Protein AF-0000000068962116 (afdb_homodimer)

Solvent-accessible surface area (backbone atoms only — not comparable to full-atom values): 10818 Å² total; per-residue (Å²): 107,59,32,41,33,39,38,30,80,42,76,47,93,54,78,86,61,60,62,62,54,52,50,53,38,50,52,52,42,55,72,71,67,51,56,69,47,78,53,100,78,36,34,36,39,44,42,44,48,69,61,50,52,49,51,53,49,50,37,50,53,55,48,41,72,73,69,38,44,29,37,40,32,42,37,40,37,44,35,48,74,81,56,90,80,50,72,64,57,53,54,48,53,59,56,64,77,100,106,57,34,39,32,40,38,31,80,41,76,47,92,55,76,84,62,60,61,61,54,51,50,52,37,49,53,50,43,56,73,71,66,50,56,69,46,80,55,100,78,34,33,36,39,44,41,43,48,69,61,51,52,48,50,52,50,49,37,51,53,55,47,41,73,72,69,38,45,28,38,40,32,42,34,38,36,46,34,48,74,80,58,90,79,48,74,65,58,53,53,49,53,57,57,67,73,103

pLDDT: mean 90.02, std 9.74, range [43.44, 98.5]

Organism: Plasmodiophora brassicae (NCBI:txid37360)

Structure (mmCIF, N/CA/C/O backbone):
data_AF-0000000068962116-model_v1
#
loop_
_entity.id
_entity.type
_entity.pdbx_description
1 polymer 'Thiamine-binding protein domain-containing protein'
#
loop_
_atom_site.group_PDB
_atom_site.id
_atom_site.type_symbol
_atom_site.label_atom_id
_atom_site.label_alt_id
_atom_site.label_comp_id
_atom_site.label_asym_id
_atom_site.label_entity_id
_atom_site.label_seq_id
_atom_site.pdbx_PDB_ins_code
_atom_site.Cartn_x
_atom_site.Cartn_y
_atom_site.Cartn_z
_atom_site.occupancy
_atom_site.B_iso_or_equiv
_atom_site.auth_seq_id
_atom_site.auth_comp_id
_atom_site.auth_asym_id
_atom_site.auth_atom_id
_atom_site.pdbx_PDB_model_num
ATOM 1 N N . MET A 1 1 ? -6.754 -5.746 -12.414 1 89.69 1 MET A N 1
ATOM 2 C CA . MET A 1 1 ? -6.492 -6.5 -11.188 1 89.69 1 MET A CA 1
ATOM 3 C C . MET A 1 1 ? -7.355 -5.992 -10.039 1 89.69 1 MET A C 1
ATOM 5 O O . MET A 1 1 ? -7.199 -4.852 -9.602 1 89.69 1 MET A O 1
ATOM 9 N N . HIS A 1 2 ? -8.469 -6.68 -9.703 1 95.19 2 HIS A N 1
ATOM 10 C CA . HIS A 1 2 ? -9.375 -6.309 -8.609 1 95.19 2 HIS A CA 1
ATOM 11 C C . HIS A 1 2 ? -8.797 -6.703 -7.258 1 95.19 2 HIS A C 1
ATOM 13 O O . HIS A 1 2 ? -8.305 -7.824 -7.09 1 95.19 2 HIS A O 1
ATOM 19 N N . VAL A 1 3 ? -8.828 -5.754 -6.309 1 97 3 VAL A N 1
ATOM 20 C CA . VAL A 1 3 ? -8.195 -6.023 -5.023 1 97 3 VAL A CA 1
ATOM 21 C C . VAL A 1 3 ? -9.109 -5.566 -3.889 1 97 3 VAL A C 1
ATOM 23 O O . VAL A 1 3 ? -10.047 -4.797 -4.113 1 97 3 VAL A O 1
ATOM 26 N N . ILE A 1 4 ? -8.844 -6.09 -2.721 1 97.06 4 ILE A N 1
ATOM 27 C CA . ILE A 1 4 ? -9.32 -5.535 -1.458 1 97.06 4 ILE A CA 1
ATOM 28 C C . ILE A 1 4 ? -8.141 -4.965 -0.669 1 97.06 4 ILE A C 1
ATOM 30 O O . ILE A 1 4 ? -7.129 -5.645 -0.471 1 97.06 4 ILE A O 1
ATOM 34 N N . ALA A 1 5 ? -8.289 -3.748 -0.305 1 97.94 5 ALA A N 1
ATOM 35 C CA . ALA A 1 5 ? -7.219 -3.1 0.445 1 97.94 5 ALA A CA 1
ATOM 36 C C . ALA A 1 5 ? -7.719 -2.607 1.801 1 97.94 5 ALA A C 1
ATOM 38 O O . ALA A 1 5 ? -8.859 -2.154 1.923 1 97.94 5 ALA A O 1
ATOM 39 N N . ASP A 1 6 ? -6.918 -2.748 2.811 1 97.69 6 ASP A N 1
ATOM 40 C CA . ASP A 1 6 ? -7.059 -2.059 4.09 1 97.69 6 ASP A CA 1
ATOM 41 C C . ASP A 1 6 ? -6.027 -0.942 4.227 1 97.69 6 ASP A C 1
ATOM 43 O O . ASP A 1 6 ? -4.824 -1.175 4.066 1 97.69 6 ASP A O 1
ATOM 47 N N . PHE A 1 7 ? -6.441 0.242 4.41 1 96.94 7 PHE A N 1
ATOM 48 C CA . PHE A 1 7 ? -5.441 1.291 4.543 1 96.94 7 PHE A CA 1
ATOM 49 C C . PHE A 1 7 ? -5.688 2.117 5.801 1 96.94 7 PHE A C 1
ATOM 51 O O . PHE A 1 7 ? -6.836 2.326 6.199 1 96.94 7 PHE A O 1
ATOM 58 N N . ARG A 1 8 ? -4.586 2.465 6.402 1 94.94 8 ARG A N 1
ATOM 59 C CA . ARG A 1 8 ? -4.52 3.293 7.602 1 94.94 8 ARG A CA 1
ATOM 60 C C . ARG A 1 8 ? -3.533 4.441 7.422 1 94.94 8 ARG A C 1
ATOM 62 O O . ARG A 1 8 ? -2.332 4.219 7.258 1 94.94 8 ARG A O 1
ATOM 69 N N . LEU A 1 9 ? -4.117 5.633 7.375 1 94.12 9 LEU A N 1
ATOM 70 C CA . LEU A 1 9 ? -3.303 6.828 7.191 1 94.12 9 LEU A CA 1
ATOM 71 C C . LEU A 1 9 ? -3.076 7.539 8.523 1 94.12 9 LEU A C 1
ATOM 73 O O . LEU A 1 9 ? -4.02 7.758 9.281 1 94.12 9 LEU A O 1
ATOM 77 N N . MET A 1 10 ? -1.836 7.922 8.836 1 92.5 10 MET A N 1
ATOM 78 C CA . MET A 1 10 ? -1.473 8.57 10.094 1 92.5 10 MET A CA 1
ATOM 79 C C . MET A 1 10 ? -0.622 9.805 9.836 1 92.5 10 MET A C 1
ATOM 81 O O . MET A 1 10 ? 0.578 9.703 9.578 1 92.5 10 MET A O 1
ATOM 85 N N . PRO A 1 11 ? -1.191 10.961 9.961 1 91.62 11 PRO A N 1
ATOM 86 C CA . PRO A 1 11 ? -0.368 12.172 9.922 1 91.62 11 PRO A CA 1
ATOM 87 C C . PRO A 1 11 ? 0.563 12.297 11.125 1 91.62 11 PRO A C 1
ATOM 89 O O . PRO A 1 11 ? 0.182 11.938 12.242 1 91.62 11 PRO A O 1
ATOM 92 N N . ILE A 1 12 ? 1.726 12.742 10.891 1 87.25 12 ILE A N 1
ATOM 93 C CA . ILE A 1 12 ? 2.697 12.93 11.961 1 87.25 12 ILE A CA 1
ATOM 94 C C . ILE A 1 12 ? 2.912 14.422 12.203 1 87.25 12 ILE A C 1
ATOM 96 O O . ILE A 1 12 ? 3.16 15.18 11.266 1 87.25 12 ILE A O 1
ATOM 100 N N . GLY A 1 13 ? 2.947 15 13.508 1 76.06 13 GLY A N 1
ATOM 101 C CA . GLY A 1 13 ? 3.279 16.359 13.906 1 76.06 13 GLY A CA 1
ATOM 102 C C . GLY A 1 13 ? 2.088 17.297 13.883 1 76.06 13 GLY A C 1
ATOM 103 O O . GLY A 1 13 ? 2.188 18.453 14.312 1 76.06 13 GLY A O 1
ATOM 104 N N . GLY A 1 14 ? 1.034 17 13.359 1 65.31 14 GLY A N 1
ATOM 105 C CA . GLY A 1 14 ? -0.099 17.906 13.352 1 65.31 14 GLY A CA 1
ATOM 106 C C . GLY A 1 14 ? -1.007 17.75 14.555 1 65.31 14 GLY A C 1
ATOM 107 O O . GLY A 1 14 ? -0.63 17.109 15.539 1 65.31 14 GLY A O 1
ATOM 108 N N . SER A 1 15 ? -2.072 18.531 14.461 1 61.72 15 SER A N 1
ATOM 109 C CA . SER A 1 15 ? -3.021 18.516 15.57 1 61.72 15 SER A CA 1
ATOM 110 C C . SER A 1 15 ? -3.482 17.094 15.883 1 61.72 15 SER A C 1
ATOM 112 O O . SER A 1 15 ? -3.354 16.188 15.047 1 61.72 15 SER A O 1
ATOM 114 N N . LEU A 1 16 ? -3.758 16.812 17.062 1 59.5 16 LEU A N 1
ATOM 115 C CA . LEU A 1 16 ? -4.109 15.57 17.734 1 59.5 16 LEU A CA 1
ATOM 116 C C . LEU A 1 16 ? -5.301 14.898 17.047 1 59.5 16 LEU A C 1
ATOM 118 O O . LEU A 1 16 ? -5.547 13.711 17.25 1 59.5 16 LEU A O 1
ATOM 122 N N . SER A 1 17 ? -5.922 15.75 16.203 1 66.25 17 SER A N 1
ATOM 123 C CA . SER A 1 17 ? -7.152 15.055 15.859 1 66.25 17 SER A CA 1
ATOM 124 C C . SER A 1 17 ? -7.004 14.305 14.539 1 66.25 17 SER A C 1
ATOM 126 O O . SER A 1 17 ? -7.051 14.914 13.461 1 66.25 17 SER A O 1
ATOM 128 N N . MET A 1 18 ? -6.715 12.984 14.562 1 74.19 18 MET A N 1
ATOM 129 C CA . MET A 1 18 ? -6.68 12.047 13.438 1 74.19 18 MET A CA 1
ATOM 130 C C . MET A 1 18 ? -8.062 11.914 12.805 1 74.19 18 MET A C 1
ATOM 132 O O . MET A 1 18 ? -8.172 11.719 11.594 1 74.19 18 MET A O 1
ATOM 136 N N . ARG A 1 19 ? -8.992 12.227 13.648 1 76.75 19 ARG A N 1
ATOM 137 C CA . ARG A 1 19 ? -10.375 11.992 13.258 1 76.75 19 ARG A CA 1
ATOM 138 C C . ARG A 1 19 ? -10.781 12.883 12.094 1 76.75 19 ARG A C 1
ATOM 140 O O . ARG A 1 19 ? -11.5 12.453 11.188 1 76.75 19 ARG A O 1
ATOM 147 N N . GLU A 1 20 ? -10.328 14.07 12.109 1 84.25 20 GLU A N 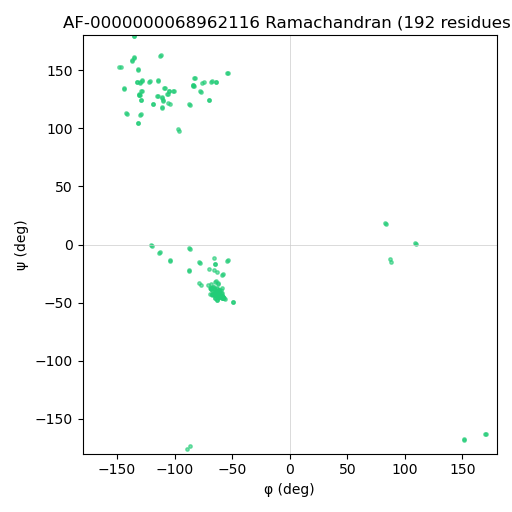1
ATOM 148 C CA . GLU A 1 20 ? -10.695 15 11.047 1 84.25 20 GLU A CA 1
ATOM 149 C C . GLU A 1 20 ? -10.094 14.57 9.711 1 84.25 20 GLU A C 1
ATOM 151 O O . GLU A 1 20 ? -10.75 14.664 8.672 1 84.25 20 GLU A O 1
ATOM 156 N N . HIS A 1 21 ? -8.891 14.102 9.758 1 86.06 21 HIS A N 1
ATOM 157 C CA . HIS A 1 21 ? -8.234 13.641 8.531 1 86.06 21 HIS A CA 1
ATOM 158 C C . HIS A 1 21 ? -8.945 12.414 7.961 1 86.06 21 HIS A C 1
ATOM 160 O O . HIS A 1 21 ? -9.203 12.352 6.758 1 86.06 21 HIS A O 1
ATOM 166 N N . VAL A 1 22 ? -9.289 11.547 8.836 1 85.88 22 VAL A N 1
ATOM 167 C CA . VAL A 1 22 ? -9.961 10.32 8.43 1 85.88 22 VAL A CA 1
ATOM 168 C C . VAL A 1 22 ? -11.32 10.656 7.812 1 85.88 22 VAL A C 1
ATOM 170 O O . VAL A 1 22 ? -11.695 10.102 6.781 1 85.88 22 VAL A O 1
ATOM 173 N N . LYS A 1 23 ? -11.969 11.555 8.422 1 87.38 23 LYS A N 1
ATOM 174 C CA . LYS A 1 23 ? -13.273 11.977 7.918 1 87.38 23 LYS A CA 1
ATOM 175 C C . LYS A 1 23 ? -13.148 12.562 6.512 1 87.38 23 LYS A C 1
ATOM 177 O O . LYS A 1 23 ? -13.969 12.273 5.641 1 87.38 23 LYS A O 1
ATOM 182 N N . ARG A 1 24 ? -12.203 13.352 6.371 1 89.12 24 ARG A N 1
ATOM 183 C CA . ARG A 1 24 ? -11.977 13.961 5.066 1 89.12 24 ARG A CA 1
ATOM 184 C C . ARG A 1 24 ? -11.672 12.906 4.012 1 89.12 24 ARG A C 1
ATOM 186 O O . ARG A 1 24 ? -12.156 12.984 2.883 1 89.12 24 ARG A O 1
ATOM 193 N N . CYS A 1 25 ? -10.836 11.992 4.375 1 92.62 25 CYS A N 1
ATOM 194 C CA . CYS A 1 25 ? -10.516 10.898 3.461 1 92.62 25 CYS A CA 1
ATOM 195 C C . CYS A 1 25 ? -11.758 10.086 3.125 1 92.62 25 CYS A C 1
ATOM 197 O O . CYS A 1 25 ? -11.961 9.688 1.976 1 92.62 25 CYS A O 1
ATOM 199 N N . HIS A 1 26 ? -12.594 9.875 4.105 1 91.75 26 HIS A N 1
ATOM 200 C CA . HIS A 1 26 ? -13.828 9.125 3.889 1 91.75 26 HIS A CA 1
ATOM 201 C C . HIS A 1 26 ? -14.742 9.836 2.895 1 91.75 26 HIS A C 1
ATOM 203 O O . HIS A 1 26 ? -15.305 9.195 2.004 1 91.75 26 HIS A O 1
ATOM 209 N N . GLN A 1 27 ? -14.891 11.086 3.074 1 93.31 27 GLN A N 1
ATOM 210 C CA . GLN A 1 27 ? -15.695 11.859 2.141 1 93.31 27 GLN A CA 1
ATOM 211 C C . GLN A 1 27 ? -15.148 11.758 0.719 1 93.31 27 GLN A C 1
ATOM 213 O O . GLN A 1 27 ? -15.914 11.586 -0.234 1 93.31 27 GLN A O 1
ATOM 218 N N . LEU A 1 28 ? -13.875 11.914 0.602 1 95.25 28 LEU A N 1
ATOM 219 C CA . LEU A 1 28 ? -13.219 11.812 -0.699 1 95.25 28 LEU A CA 1
ATOM 220 C C . LEU A 1 28 ? -13.492 10.445 -1.333 1 95.25 28 LEU A C 1
ATOM 222 O O . LEU A 1 28 ? -13.828 10.367 -2.516 1 95.25 28 LEU A O 1
ATOM 226 N N . LEU A 1 29 ? -13.352 9.367 -0.544 1 95.12 29 LEU A N 1
ATOM 227 C CA . LEU A 1 29 ? -13.555 8.016 -1.042 1 95.12 29 LEU A CA 1
ATOM 228 C C . LEU A 1 29 ? -14.992 7.824 -1.518 1 95.12 29 LEU A C 1
ATOM 230 O O . LEU A 1 29 ? -15.234 7.184 -2.545 1 95.12 29 LEU A O 1
ATOM 234 N N . ASN A 1 30 ? -15.93 8.383 -0.759 1 93.06 30 ASN A N 1
ATOM 235 C CA . ASN A 1 30 ? -17.328 8.352 -1.151 1 93.06 30 ASN A CA 1
ATOM 236 C C . ASN A 1 30 ? -17.562 9.086 -2.471 1 93.06 30 ASN A C 1
ATOM 238 O O . ASN A 1 30 ? -18.266 8.586 -3.346 1 93.06 30 ASN A O 1
ATOM 242 N N . ASP A 1 31 ? -16.938 10.211 -2.635 1 95.75 31 ASP A N 1
ATOM 243 C CA . ASP A 1 31 ? -17.078 11.023 -3.84 1 95.75 31 ASP A CA 1
ATOM 244 C C . ASP A 1 31 ? -16.531 10.289 -5.062 1 95.75 31 ASP A C 1
ATOM 246 O O . ASP A 1 31 ? -17.016 10.477 -6.176 1 95.75 31 ASP A O 1
ATOM 250 N N . LEU A 1 32 ? -15.531 9.484 -4.898 1 95.12 32 LEU A N 1
ATOM 251 C CA . LEU A 1 32 ? -14.898 8.75 -5.984 1 95.12 32 LEU A CA 1
ATOM 252 C C . LEU A 1 32 ? -15.734 7.535 -6.383 1 95.12 32 LEU A C 1
ATOM 254 O O . LEU A 1 32 ? -15.469 6.906 -7.41 1 95.12 32 LEU A O 1
ATOM 258 N N . GLY A 1 33 ? -16.656 7.141 -5.562 1 95.31 33 GLY A N 1
ATOM 259 C CA . GLY A 1 33 ? -17.578 6.066 -5.891 1 95.31 33 GLY A CA 1
ATOM 260 C C . GLY A 1 33 ? -17.016 4.688 -5.625 1 95.31 33 GLY A C 1
ATOM 261 O O . GLY A 1 33 ? -17.484 3.697 -6.195 1 95.31 33 GLY A O 1
ATOM 262 N N . LEU A 1 34 ? -16 4.578 -4.859 1 94.69 34 LEU A N 1
ATOM 263 C CA . LEU A 1 34 ? -15.414 3.291 -4.504 1 94.69 34 LEU A CA 1
ATOM 264 C C . LEU A 1 34 ? -16.172 2.646 -3.352 1 94.69 34 LEU A C 1
ATOM 266 O O . LEU A 1 34 ? -16.688 3.346 -2.475 1 94.69 34 LEU A O 1
ATOM 270 N N . GLU A 1 35 ? -16.281 1.382 -3.416 1 94.38 35 GLU A N 1
ATOM 271 C CA . GLU A 1 35 ? -16.828 0.661 -2.275 1 94.38 35 GLU A CA 1
ATOM 272 C C . GLU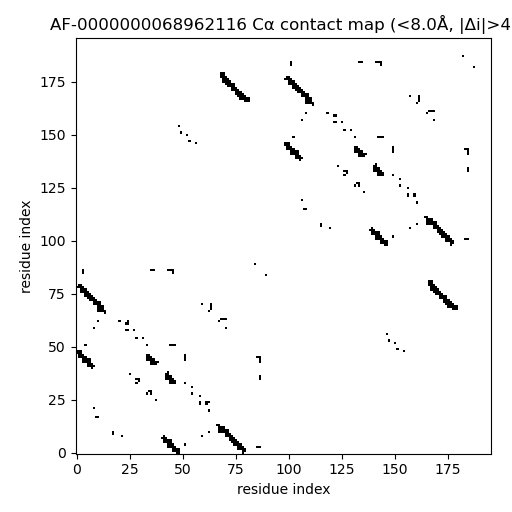 A 1 35 ? -15.867 0.659 -1.096 1 94.38 35 GLU A C 1
ATOM 274 O O . GLU A 1 35 ? -14.719 0.224 -1.229 1 94.38 35 GLU A O 1
ATOM 279 N N . THR A 1 36 ? -16.359 1.137 0.034 1 95.81 36 THR A N 1
ATOM 280 C CA . THR A 1 36 ? -15.5 1.244 1.206 1 95.81 36 THR A CA 1
ATOM 281 C C . THR A 1 36 ? -16.234 0.783 2.461 1 95.81 36 THR A C 1
ATOM 283 O O . THR A 1 36 ? -17.469 0.702 2.473 1 95.81 36 THR A O 1
ATOM 286 N N . PHE A 1 37 ? -15.445 0.42 3.479 1 94.31 37 PHE A N 1
ATOM 287 C CA . PHE A 1 37 ? -15.922 0.086 4.816 1 94.31 37 PHE A CA 1
ATOM 288 C C . PHE A 1 37 ? -14.961 0.607 5.879 1 94.31 37 PHE A C 1
ATOM 290 O O . PHE A 1 37 ? -13.805 0.185 5.938 1 94.31 37 PHE A O 1
ATOM 297 N N . GLU A 1 38 ? -15.492 1.559 6.594 1 92.31 38 GLU A N 1
ATOM 298 C CA . GLU A 1 38 ? -14.672 2.135 7.652 1 92.31 38 GLU A CA 1
ATOM 299 C C . GLU A 1 38 ? -14.742 1.295 8.93 1 92.31 38 GLU A C 1
ATOM 301 O O . GLU A 1 38 ? -15.82 0.847 9.32 1 92.31 38 GLU A O 1
ATOM 306 N N . HIS A 1 39 ? -13.648 1.087 9.539 1 92.12 39 HIS A N 1
ATOM 307 C CA . HIS A 1 39 ? -13.609 0.4 10.828 1 92.12 39 HIS A CA 1
ATOM 308 C C . HIS A 1 39 ? -12.688 1.124 11.805 1 92.12 39 HIS A C 1
ATOM 310 O O . HIS A 1 39 ? -12.156 2.191 11.492 1 92.12 39 HIS A O 1
ATOM 316 N N . ALA A 1 40 ? -12.539 0.632 13.055 1 87.81 40 ALA A N 1
ATOM 317 C CA . ALA A 1 40 ? -11.914 1.352 14.164 1 87.81 40 ALA A CA 1
ATOM 318 C C . ALA A 1 40 ? -10.477 1.741 13.82 1 87.81 40 ALA A C 1
ATOM 320 O O . ALA A 1 40 ? -9.977 2.766 14.289 1 87.81 40 ALA A O 1
ATOM 321 N N . CYS A 1 41 ? -9.758 0.953 12.852 1 89.5 41 CYS A N 1
ATOM 322 C CA . CYS A 1 41 ? -8.32 1.14 12.68 1 89.5 41 CYS A CA 1
ATOM 323 C C . CYS A 1 41 ? -7.988 1.574 11.258 1 89.5 41 CYS A C 1
ATOM 325 O O . CYS A 1 41 ? -6.82 1.775 10.922 1 89.5 41 CYS A O 1
ATOM 327 N N . GLY A 1 42 ? -9.07 1.67 10.438 1 93.88 42 GLY A N 1
ATOM 328 C CA . GLY A 1 42 ? -8.789 2.002 9.055 1 93.88 42 GLY A CA 1
ATOM 329 C C . GLY A 1 42 ? -10 1.864 8.148 1 93.88 42 GLY A C 1
ATOM 330 O O . GLY A 1 42 ? -11.141 1.973 8.602 1 93.88 42 GLY A O 1
ATOM 331 N N . THR A 1 43 ? -9.711 1.816 6.945 1 95.75 43 THR A N 1
ATOM 332 C CA . THR A 1 43 ? -10.75 1.75 5.926 1 95.75 43 THR A CA 1
ATOM 333 C C . THR A 1 43 ? -10.453 0.638 4.922 1 95.75 43 THR A C 1
ATOM 335 O O . THR A 1 43 ? -9.328 0.513 4.441 1 95.75 43 THR A O 1
ATOM 338 N N . ASN A 1 44 ? -11.414 -0.175 4.719 1 97 44 ASN A N 1
ATOM 339 C CA . ASN A 1 44 ? -11.344 -1.122 3.613 1 97 44 ASN A CA 1
ATOM 340 C C . ASN A 1 44 ? -11.805 -0.487 2.305 1 97 44 ASN A C 1
ATOM 342 O O . ASN A 1 44 ? -12.773 0.274 2.287 1 97 44 ASN A O 1
ATOM 346 N N . ILE A 1 45 ? -11.078 -0.767 1.266 1 96.88 45 ILE A N 1
ATOM 347 C CA . ILE A 1 45 ? -11.422 -0.301 -0.073 1 96.88 45 ILE A CA 1
ATOM 348 C C . ILE A 1 45 ? -11.32 -1.458 -1.064 1 96.88 45 ILE A C 1
ATOM 350 O O . ILE A 1 45 ? -10.406 -2.279 -0.976 1 96.88 45 ILE A O 1
ATOM 354 N N . THR A 1 46 ? -12.266 -1.552 -2.008 1 96.94 46 THR A N 1
ATOM 355 C CA . THR A 1 46 ? -12.164 -2.578 -3.039 1 96.94 46 THR A CA 1
ATOM 356 C C . THR A 1 46 ? -12.383 -1.978 -4.426 1 96.94 46 THR A C 1
ATOM 358 O O . THR A 1 46 ? -13.062 -0.963 -4.566 1 96.94 46 THR A O 1
ATOM 361 N N . GLY A 1 47 ? -11.758 -2.559 -5.441 1 95.88 47 GLY A N 1
ATOM 362 C CA . GLY A 1 47 ? -11.82 -2.096 -6.816 1 95.88 47 GLY A CA 1
ATOM 363 C C . GLY A 1 47 ? -10.586 -2.439 -7.621 1 95.88 47 GLY A C 1
ATOM 364 O O . GLY A 1 47 ? -9.797 -3.297 -7.219 1 95.88 47 GLY A O 1
ATOM 365 N N . GLU A 1 48 ? -10.492 -1.844 -8.758 1 96.88 48 GLU A N 1
ATOM 366 C CA . GLU A 1 48 ? -9.281 -2.01 -9.555 1 96.88 48 GLU A CA 1
ATOM 367 C C . GLU A 1 48 ? -8.07 -1.425 -8.836 1 96.88 48 GLU A C 1
ATOM 369 O O . GLU A 1 48 ? -8.164 -0.365 -8.219 1 96.88 48 GLU A O 1
ATOM 374 N N . PHE A 1 49 ? -6.949 -2.125 -8.914 1 97.88 49 PHE A N 1
ATOM 375 C CA . PHE A 1 49 ? -5.734 -1.75 -8.195 1 97.88 49 PHE A CA 1
ATOM 376 C C . PHE A 1 49 ? -5.41 -0.278 -8.422 1 97.88 49 PHE A C 1
ATOM 378 O O . PHE A 1 49 ? -5.219 0.474 -7.461 1 97.88 49 PHE A O 1
ATOM 385 N N . ASP A 1 50 ? -5.402 0.173 -9.688 1 97.88 50 ASP A N 1
ATOM 386 C CA . ASP A 1 50 ? -5.008 1.543 -10 1 97.88 50 ASP A CA 1
ATOM 387 C C . ASP A 1 50 ? -5.977 2.549 -9.383 1 97.88 50 ASP A C 1
ATOM 389 O O . ASP A 1 50 ? -5.559 3.605 -8.906 1 97.88 50 ASP A O 1
ATOM 393 N N . ALA A 1 51 ? -7.27 2.252 -9.438 1 97.62 51 ALA A N 1
ATOM 394 C CA . ALA A 1 51 ? -8.273 3.143 -8.859 1 97.62 51 ALA A CA 1
ATOM 395 C C . ALA A 1 51 ? -8.094 3.254 -7.348 1 97.62 51 ALA A C 1
ATOM 397 O O . ALA A 1 51 ? -8.195 4.344 -6.781 1 97.62 51 ALA A O 1
ATOM 398 N N . VAL A 1 52 ? -7.828 2.107 -6.688 1 97.94 52 VAL A N 1
ATOM 399 C CA . VAL A 1 52 ? -7.652 2.061 -5.242 1 97.94 52 VAL A CA 1
ATOM 400 C C . VAL A 1 52 ? -6.41 2.852 -4.844 1 97.94 52 VAL A C 1
ATOM 402 O O . VAL A 1 52 ? -6.461 3.684 -3.934 1 97.94 52 VAL A O 1
ATOM 405 N N . MET A 1 53 ? -5.309 2.641 -5.559 1 98.5 53 MET A N 1
ATOM 406 C CA . MET A 1 53 ? -4.07 3.344 -5.227 1 98.5 53 MET A CA 1
ATOM 407 C C . MET A 1 53 ? -4.199 4.836 -5.516 1 98.5 53 MET A C 1
ATOM 409 O O . MET A 1 53 ? -3.648 5.664 -4.789 1 98.5 53 MET A O 1
ATOM 413 N N . ASN A 1 54 ? -4.855 5.145 -6.57 1 98.12 54 ASN A N 1
ATOM 414 C CA . ASN A 1 54 ? -5.102 6.551 -6.871 1 98.12 54 ASN A CA 1
ATOM 415 C C . ASN A 1 54 ? -5.91 7.23 -5.77 1 98.12 54 ASN A C 1
ATOM 417 O O . ASN A 1 54 ? -5.652 8.383 -5.422 1 98.12 54 ASN A O 1
ATOM 421 N N . ALA A 1 55 ? -6.941 6.555 -5.277 1 98.06 55 ALA A N 1
ATOM 422 C CA . ALA A 1 55 ? -7.738 7.094 -4.184 1 98.06 55 ALA A CA 1
ATOM 423 C C . ALA A 1 55 ? -6.875 7.352 -2.951 1 98.06 55 ALA A C 1
ATOM 425 O O . ALA A 1 55 ? -7 8.398 -2.305 1 98.06 55 ALA A O 1
ATOM 426 N N . ILE A 1 56 ? -5.996 6.422 -2.619 1 97.88 56 ILE A N 1
ATOM 427 C CA . ILE A 1 56 ? -5.102 6.566 -1.476 1 97.88 56 ILE A CA 1
ATOM 428 C C . ILE A 1 56 ? -4.16 7.746 -1.702 1 97.88 56 ILE A C 1
ATOM 430 O O . ILE A 1 56 ? -3.898 8.523 -0.783 1 97.88 56 ILE A O 1
ATOM 434 N N . LYS A 1 57 ? -3.695 7.879 -2.947 1 98.06 57 LYS A N 1
ATOM 435 C CA . LYS A 1 57 ? -2.871 9.023 -3.32 1 98.06 57 LYS A CA 1
ATOM 436 C C . LYS A 1 57 ? -3.596 10.336 -3.043 1 98.06 57 LYS A C 1
ATOM 438 O O . LYS A 1 57 ? -3.027 11.258 -2.443 1 98.06 57 LYS A O 1
ATOM 443 N N . GLN A 1 58 ? -4.828 10.391 -3.443 1 97.75 58 GLN A N 1
ATOM 444 C CA . GLN A 1 58 ? -5.613 11.602 -3.268 1 97.75 58 GLN A CA 1
ATOM 445 C C . GLN A 1 58 ? -5.863 11.891 -1.79 1 97.75 58 GLN A C 1
ATOM 447 O O . GLN A 1 58 ? -5.926 13.047 -1.379 1 97.75 58 GLN A O 1
ATOM 452 N N . CYS A 1 59 ? -6.062 10.828 -0.973 1 96.38 59 CYS A N 1
ATOM 453 C CA . CYS A 1 59 ? -6.16 11.023 0.47 1 96.38 59 CYS A CA 1
ATOM 454 C C . CYS A 1 59 ? -4.898 11.68 1.02 1 96.38 59 CYS A C 1
ATOM 456 O O . CYS A 1 59 ? -4.977 12.602 1.831 1 96.38 59 CYS A O 1
ATOM 458 N N . HIS A 1 60 ? -3.748 11.203 0.576 1 96.44 60 HIS A N 1
ATOM 459 C CA . HIS A 1 60 ? -2.486 11.805 0.991 1 96.44 60 HIS A CA 1
ATOM 460 C C . HIS A 1 60 ? -2.439 13.289 0.627 1 96.44 60 HIS A C 1
ATOM 462 O O . HIS A 1 60 ? -2.061 14.117 1.452 1 96.44 60 HIS A O 1
ATOM 468 N N . GLU A 1 61 ? -2.857 13.594 -0.596 1 96 61 GLU A N 1
ATOM 469 C CA . GLU A 1 61 ? -2.83 14.969 -1.076 1 96 61 GLU A CA 1
ATOM 470 C C . GLU A 1 61 ? -3.74 15.867 -0.239 1 96 61 GLU A C 1
ATOM 472 O O . GLU A 1 61 ? -3.383 17 0.074 1 96 61 GLU A O 1
ATOM 477 N N . LYS A 1 62 ? -4.887 15.297 0.096 1 93.75 62 LYS A N 1
ATOM 478 C CA . LYS A 1 62 ? -5.84 16.047 0.905 1 93.75 62 LYS A CA 1
ATOM 479 C C . LYS A 1 62 ? -5.27 16.359 2.287 1 93.75 62 LYS A C 1
ATOM 481 O O . LYS A 1 62 ? -5.402 17.469 2.787 1 93.75 62 LYS A O 1
ATOM 486 N N . VAL A 1 63 ? -4.633 15.383 2.924 1 92.12 63 VAL A N 1
ATOM 487 C CA . VAL A 1 63 ? -4.07 15.547 4.262 1 92.12 63 VAL A CA 1
ATOM 488 C C . VAL A 1 63 ? -2.883 16.516 4.207 1 92.12 63 VAL A C 1
ATOM 490 O O . VAL A 1 63 ? -2.738 17.375 5.074 1 92.12 63 VAL A O 1
ATOM 493 N N . LEU A 1 64 ? -2.09 16.453 3.162 1 91.56 64 LEU A N 1
ATOM 494 C CA . LEU A 1 64 ? -0.968 17.359 2.994 1 91.56 64 LEU A CA 1
ATOM 495 C C . LEU A 1 64 ? -1.456 18.797 2.863 1 91.56 64 LEU A C 1
ATOM 497 O O . LEU A 1 64 ? -0.826 19.719 3.385 1 91.56 64 LEU A O 1
ATOM 501 N N . ALA A 1 65 ? -2.537 18.969 2.209 1 91.5 65 ALA A N 1
ATOM 502 C CA . ALA A 1 65 ? -3.102 20.281 1.967 1 91.5 65 ALA A CA 1
ATOM 503 C C . ALA A 1 65 ? -3.545 20.938 3.273 1 91.5 65 ALA A C 1
ATOM 505 O O . ALA A 1 65 ? -3.734 22.156 3.33 1 91.5 65 ALA A O 1
ATOM 506 N N . SER A 1 66 ? -3.693 20.156 4.332 1 88.12 66 SER A N 1
ATOM 507 C CA . SER A 1 66 ? -4.109 20.688 5.629 1 88.12 66 SER A CA 1
ATOM 508 C C . SER A 1 66 ? -2.914 21.172 6.438 1 88.12 66 SER A C 1
ATOM 510 O O . SER A 1 66 ? -3.066 21.594 7.586 1 88.12 66 SER A O 1
ATOM 512 N N . GLY A 1 67 ? -1.693 20.984 5.93 1 88.12 67 GLY A N 1
ATOM 513 C CA . GLY A 1 67 ? -0.52 21.547 6.582 1 88.12 67 GLY A CA 1
ATOM 514 C C . GLY A 1 67 ? 0.358 20.5 7.23 1 88.12 67 GLY A C 1
ATOM 515 O O . GLY A 1 67 ? 1.354 20.828 7.879 1 88.12 67 GLY A O 1
ATOM 516 N N . VAL A 1 68 ? -0.029 19.281 7.121 1 89.75 68 VAL A N 1
ATOM 517 C CA . VAL A 1 68 ? 0.763 18.188 7.668 1 89.75 68 VAL A CA 1
ATOM 518 C C . VAL A 1 68 ? 1.989 17.953 6.789 1 89.75 68 VAL A C 1
ATOM 520 O O . VAL A 1 68 ? 1.894 17.969 5.55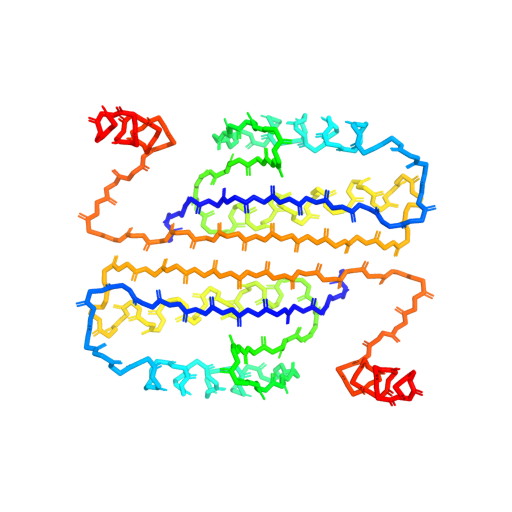9 1 89.75 68 VAL A O 1
ATOM 523 N N . ALA A 1 69 ? 3.098 17.703 7.395 1 92.69 69 ALA A N 1
ATOM 524 C CA . ALA A 1 69 ? 4.332 17.594 6.621 1 92.69 69 ALA A CA 1
ATOM 525 C C . ALA A 1 69 ? 4.746 16.125 6.469 1 92.69 69 ALA A C 1
ATOM 527 O O . ALA A 1 69 ? 5.609 15.805 5.652 1 92.69 69 ALA A O 1
ATOM 528 N N . ARG A 1 70 ? 4.117 15.25 7.27 1 93 70 ARG A N 1
ATOM 529 C CA . ARG A 1 70 ? 4.488 13.844 7.199 1 93 70 ARG A CA 1
ATOM 530 C C . ARG A 1 70 ? 3.271 12.945 7.398 1 93 70 ARG A C 1
ATOM 532 O O . ARG A 1 70 ? 2.443 13.203 8.273 1 93 70 ARG A O 1
ATOM 539 N N . ILE A 1 71 ? 3.215 11.953 6.531 1 94.25 71 ILE A N 1
ATOM 540 C CA . ILE A 1 71 ? 2.143 10.969 6.625 1 94.25 71 ILE A CA 1
ATOM 541 C C . ILE A 1 71 ? 2.73 9.562 6.57 1 94.25 71 ILE A C 1
ATOM 543 O O . ILE A 1 71 ? 3.561 9.266 5.707 1 94.25 71 ILE A O 1
ATOM 547 N N . CYS A 1 72 ? 2.375 8.719 7.496 1 95.56 72 CYS A N 1
ATOM 548 C CA . CYS A 1 72 ? 2.643 7.285 7.414 1 95.56 72 CYS A CA 1
ATOM 549 C C . CYS A 1 72 ? 1.367 6.508 7.113 1 95.56 72 CYS A C 1
ATOM 551 O O . CYS A 1 72 ? 0.332 6.738 7.738 1 95.56 72 CYS A O 1
ATOM 553 N N . THR A 1 73 ? 1.47 5.68 6.133 1 96.94 73 THR A N 1
ATOM 554 C CA . THR A 1 73 ? 0.298 4.918 5.715 1 96.94 73 THR A CA 1
ATOM 555 C C . THR A 1 73 ? 0.622 3.43 5.633 1 96.94 73 THR A C 1
ATOM 557 O O . THR A 1 73 ? 1.663 3.045 5.098 1 96.94 73 THR A O 1
ATOM 560 N N . ASP A 1 74 ? -0.23 2.672 6.211 1 98.06 74 ASP A N 1
ATOM 561 C CA . ASP A 1 74 ? -0.185 1.221 6.051 1 98.06 74 ASP A CA 1
ATOM 562 C C . ASP A 1 74 ? -1.283 0.739 5.105 1 98.06 74 ASP A C 1
ATOM 564 O O . ASP A 1 74 ? -2.443 1.134 5.238 1 98.06 74 ASP A O 1
ATOM 568 N N . ILE A 1 75 ? -0.867 -0.088 4.188 1 98.44 75 ILE A N 1
ATOM 569 C CA . ILE A 1 75 ? -1.799 -0.657 3.219 1 98.44 75 ILE A CA 1
ATOM 570 C C . ILE A 1 75 ? -1.634 -2.174 3.174 1 98.44 75 ILE A C 1
ATOM 572 O O . ILE A 1 75 ? -0.518 -2.68 3.029 1 98.44 75 ILE A O 1
ATOM 576 N N . HIS A 1 76 ? -2.641 -2.873 3.373 1 98.19 76 HIS A N 1
ATOM 577 C CA . HIS A 1 76 ? -2.693 -4.312 3.145 1 98.19 76 HIS A CA 1
ATOM 578 C C . HIS A 1 76 ? -3.572 -4.648 1.946 1 98.19 76 HIS A C 1
ATOM 580 O O . HIS A 1 76 ? -4.73 -4.227 1.88 1 98.19 76 HIS A O 1
ATOM 586 N N . VAL A 1 77 ? -3.004 -5.344 1.011 1 97.81 77 VAL A N 1
ATOM 587 C CA . VAL A 1 77 ? -3.742 -5.699 -0.198 1 97.81 77 VAL A CA 1
ATOM 588 C C . VAL A 1 77 ? -3.922 -7.211 -0.269 1 97.81 77 VAL A C 1
ATOM 590 O O . VAL A 1 77 ? -2.963 -7.969 -0.091 1 97.81 77 VAL A O 1
ATOM 593 N N . ASP A 1 78 ? -5.066 -7.641 -0.444 1 96.62 78 ASP A N 1
ATOM 594 C CA . ASP A 1 78 ? -5.391 -9.031 -0.767 1 96.62 78 ASP A CA 1
ATOM 595 C C . ASP A 1 78 ? -5.906 -9.148 -2.199 1 96.62 78 ASP A C 1
ATOM 597 O O . ASP A 1 78 ? -6.902 -8.523 -2.561 1 96.62 78 ASP A O 1
ATOM 601 N N . LEU A 1 79 ? -5.227 -9.867 -3.012 1 95.62 79 LEU A N 1
ATOM 602 C CA . LEU A 1 79 ? -5.523 -10.07 -4.426 1 95.62 79 LEU A CA 1
ATOM 603 C C . LEU A 1 79 ? -5.785 -11.547 -4.715 1 95.62 79 LEU A C 1
ATOM 605 O O . LEU A 1 79 ? -4.926 -12.391 -4.457 1 95.62 79 LEU A O 1
ATOM 609 N N . ARG A 1 80 ? -6.93 -11.781 -5.207 1 93.31 80 ARG A N 1
ATOM 610 C CA . ARG A 1 80 ? -7.316 -13.148 -5.547 1 93.31 80 ARG A CA 1
ATOM 611 C C . ARG A 1 80 ? -7.879 -13.219 -6.961 1 93.31 80 ARG A C 1
ATOM 613 O O . ARG A 1 80 ? -8.633 -12.344 -7.383 1 93.31 80 ARG A O 1
ATOM 620 N N . THR A 1 81 ? -7.488 -14.227 -7.578 1 92.62 81 THR A N 1
ATOM 621 C CA . THR A 1 81 ? -8.008 -14.422 -8.93 1 92.62 81 THR A CA 1
ATOM 622 C C . THR A 1 81 ? -8.906 -15.648 -8.992 1 92.62 81 THR A C 1
ATOM 624 O O . THR A 1 81 ? -9.57 -15.891 -10.008 1 92.62 81 THR A O 1
ATOM 627 N N . ASP A 1 82 ? -8.984 -16.406 -7.941 1 90.62 82 ASP A N 1
ATOM 628 C CA . ASP A 1 82 ? -9.742 -17.656 -7.934 1 90.62 82 ASP A CA 1
ATOM 629 C C . ASP A 1 82 ? -11.203 -17.406 -7.566 1 90.62 82 ASP A C 1
ATOM 631 O O . ASP A 1 82 ? -12.07 -18.25 -7.82 1 90.62 82 ASP A O 1
ATOM 635 N N . LYS A 1 83 ? -11.445 -16.25 -6.883 1 86.5 83 LYS A N 1
ATOM 636 C CA . LYS A 1 83 ? -12.828 -15.914 -6.535 1 86.5 83 LYS A CA 1
ATOM 637 C C . LYS A 1 83 ? -13.039 -14.398 -6.527 1 86.5 83 LYS A C 1
ATOM 639 O O . LYS A 1 83 ? -12.086 -13.641 -6.355 1 86.5 83 LYS A O 1
ATOM 644 N N . THR A 1 84 ? -14.305 -14.102 -6.789 1 86.5 84 THR A N 1
ATOM 645 C CA . THR A 1 84 ? -14.695 -12.703 -6.641 1 86.5 84 THR A CA 1
ATOM 646 C C . THR A 1 84 ? -15.125 -12.414 -5.203 1 86.5 84 THR A C 1
ATOM 648 O O . THR A 1 84 ? -15.969 -13.117 -4.648 1 86.5 84 THR A O 1
ATOM 651 N N . THR A 1 85 ? -14.43 -11.508 -4.652 1 84.62 85 THR A N 1
ATOM 652 C CA . THR A 1 85 ? -14.75 -11.18 -3.268 1 84.62 85 THR A CA 1
ATOM 653 C C . THR A 1 85 ? -15.281 -9.75 -3.154 1 84.62 85 THR A C 1
ATOM 655 O O . THR A 1 85 ? -14.914 -8.891 -3.955 1 84.62 85 THR A O 1
ATOM 658 N N . THR A 1 86 ? -16.25 -9.57 -2.299 1 87.56 86 THR A N 1
ATOM 659 C CA . THR A 1 86 ? -16.734 -8.266 -1.885 1 87.56 86 THR A CA 1
ATOM 660 C C . THR A 1 86 ? -16.422 -8.008 -0.415 1 87.56 86 THR A C 1
ATOM 662 O O . THR A 1 86 ? -16.047 -8.93 0.316 1 87.56 86 THR A O 1
ATOM 665 N N . LEU A 1 87 ? -16.484 -6.766 -0.038 1 92 87 LEU A N 1
ATOM 666 C CA . LEU A 1 87 ? -16.25 -6.453 1.366 1 92 87 LEU A CA 1
ATOM 667 C C . LEU A 1 87 ? -17.25 -7.176 2.262 1 92 87 LEU A C 1
ATOM 669 O O . LEU A 1 87 ? -16.875 -7.719 3.305 1 92 87 LEU A O 1
ATOM 673 N N . GLU A 1 88 ? -18.422 -7.199 1.864 1 88.56 88 GLU A N 1
ATOM 674 C CA . GLU A 1 88 ? -19.484 -7.852 2.633 1 88.56 88 GLU A CA 1
ATOM 675 C C . GLU A 1 88 ? -19.219 -9.352 2.764 1 88.56 88 GLU A C 1
ATOM 677 O O . GLU A 1 88 ? -19.375 -9.914 3.846 1 88.56 88 GLU A O 1
ATOM 682 N N . SER A 1 89 ? -18.906 -9.969 1.648 1 84.38 89 SER A N 1
ATOM 683 C CA . SER A 1 89 ? -18.672 -11.406 1.683 1 84.38 89 SER A CA 1
ATOM 684 C C . SER A 1 89 ? -17.484 -11.75 2.584 1 84.38 89 SER A C 1
ATOM 686 O O . SER A 1 89 ? -17.484 -12.797 3.234 1 84.38 89 SER A O 1
ATOM 688 N N . CYS A 1 90 ? -16.484 -10.836 2.594 1 84.06 90 CYS A N 1
ATOM 689 C CA . CYS A 1 90 ? -15.328 -11.055 3.449 1 84.06 90 CYS A CA 1
ATOM 690 C C . CYS A 1 90 ? -15.711 -10.969 4.922 1 84.06 90 CYS A C 1
ATOM 692 O O . CYS A 1 90 ? -15.305 -11.805 5.727 1 84.06 90 CYS A O 1
ATOM 694 N N . ILE A 1 91 ? -16.516 -9.992 5.234 1 84.5 91 ILE A N 1
ATOM 695 C CA . ILE A 1 91 ? -16.938 -9.789 6.613 1 84.5 91 ILE A CA 1
ATOM 696 C C . ILE A 1 91 ? -17.828 -10.945 7.055 1 84.5 91 ILE A C 1
ATOM 698 O O . ILE A 1 91 ? -17.688 -11.461 8.164 1 84.5 91 ILE A O 1
ATOM 702 N N . GLN A 1 92 ? -18.719 -11.367 6.211 1 84.56 92 GLN A N 1
ATOM 703 C CA . GLN A 1 92 ? -19.625 -12.453 6.527 1 84.56 92 GLN A CA 1
ATOM 704 C C . GLN A 1 92 ? -18.875 -13.766 6.719 1 84.56 92 GLN A C 1
ATOM 706 O O . GLN A 1 92 ? -19.203 -14.562 7.602 1 84.56 92 GLN A O 1
ATOM 711 N N . ALA A 1 93 ? -17.938 -13.969 5.805 1 80.38 93 ALA A N 1
ATOM 712 C CA . ALA A 1 93 ? -17.141 -15.188 5.891 1 80.38 93 ALA A CA 1
ATOM 713 C C . ALA A 1 93 ? -16.391 -15.266 7.223 1 80.38 93 ALA A C 1
ATOM 715 O O . ALA A 1 93 ? -16.281 -16.344 7.812 1 80.38 93 ALA A O 1
ATOM 716 N N . SER A 1 94 ? -15.867 -14.133 7.73 1 76 94 SER A N 1
ATOM 717 C CA . SER A 1 94 ? -15.148 -14.078 8.992 1 76 94 SER A CA 1
ATOM 718 C C . SER A 1 94 ? -16.078 -14.32 10.18 1 76 94 SER A C 1
ATOM 720 O O . SER A 1 94 ? -15.695 -14.953 11.164 1 76 94 SER A O 1
ATOM 722 N N . ASN A 1 95 ? -17.312 -13.859 10.031 1 78.94 95 ASN A N 1
ATOM 723 C CA . ASN A 1 95 ? -18.281 -14.047 11.094 1 78.94 95 ASN A CA 1
ATOM 724 C C . ASN A 1 95 ? -18.859 -15.461 11.086 1 78.94 95 ASN A C 1
ATOM 726 O O . ASN A 1 95 ? -19.234 -15.984 12.141 1 78.94 95 ASN A O 1
ATOM 730 N N . ALA A 1 96 ? -19 -16.031 10.016 1 74.69 96 ALA A N 1
ATOM 731 C CA . ALA A 1 96 ? -19.516 -17.391 9.922 1 74.69 96 ALA A CA 1
ATOM 732 C C . ALA A 1 96 ? -18.516 -18.391 10.469 1 74.69 96 ALA A C 1
ATOM 734 O O . ALA A 1 96 ? -18.891 -19.422 11.023 1 74.69 96 ALA A O 1
ATOM 735 N N . ALA A 1 97 ? -17.297 -18.312 10.219 1 60.03 97 ALA A N 1
ATOM 736 C CA . ALA A 1 97 ? -16.297 -19.203 10.781 1 60.03 97 ALA A CA 1
ATOM 737 C C . ALA A 1 97 ? -16.172 -19.016 12.289 1 60.03 97 ALA A C 1
ATOM 739 O O . ALA A 1 97 ? -15.578 -19.844 12.984 1 60.03 97 ALA A O 1
ATOM 740 N N . ALA A 1 98 ? -16.703 -18.031 13 1 43.44 98 ALA A N 1
ATOM 741 C CA . ALA A 1 98 ? -16.672 -17.828 14.445 1 43.44 98 ALA A CA 1
ATOM 742 C C . ALA A 1 98 ? -17.828 -18.562 15.125 1 43.44 98 ALA A C 1
ATOM 744 O O . ALA A 1 98 ? -18.938 -18.609 14.602 1 43.44 98 ALA A O 1
ATOM 745 N N . MET B 1 1 ? 4.41 13.391 -5.715 1 89.5 1 MET B N 1
ATOM 746 C CA . MET B 1 1 ? 4.539 13 -4.312 1 89.5 1 MET B CA 1
ATOM 747 C C . MET B 1 1 ? 5.598 11.922 -4.141 1 89.5 1 MET B C 1
ATOM 749 O O . MET B 1 1 ? 5.434 10.797 -4.629 1 89.5 1 MET B O 1
ATOM 753 N N . HIS B 1 2 ? 6.836 12.281 -3.709 1 95.19 2 HIS B N 1
ATOM 754 C CA . HIS B 1 2 ? 7.926 11.344 -3.482 1 95.19 2 HIS B CA 1
ATOM 755 C C . HIS B 1 2 ? 7.738 10.578 -2.174 1 95.19 2 HIS B C 1
ATOM 757 O O . HIS B 1 2 ? 7.43 11.18 -1.143 1 95.19 2 HIS B O 1
ATOM 763 N N . VAL B 1 3 ? 7.891 9.242 -2.246 1 96.94 3 VAL B N 1
ATOM 764 C CA . VAL B 1 3 ? 7.617 8.438 -1.058 1 96.94 3 VAL B CA 1
ATOM 765 C C . VAL B 1 3 ? 8.727 7.406 -0.863 1 96.94 3 VAL B C 1
ATOM 767 O O . VAL B 1 3 ? 9.492 7.129 -1.788 1 96.94 3 VAL B O 1
ATOM 770 N N . ILE B 1 4 ? 8.805 6.914 0.345 1 97.06 4 ILE B N 1
ATOM 771 C CA . ILE B 1 4 ? 9.508 5.68 0.662 1 97.06 4 ILE B CA 1
ATOM 772 C C . ILE B 1 4 ? 8.508 4.598 1.056 1 97.06 4 ILE B C 1
ATOM 774 O O . ILE B 1 4 ? 7.648 4.816 1.914 1 97.06 4 ILE B O 1
ATOM 778 N N . ALA B 1 5 ? 8.633 3.5 0.386 1 97.94 5 ALA B N 1
ATOM 779 C CA . ALA B 1 5 ? 7.707 2.402 0.671 1 97.94 5 ALA B CA 1
ATOM 780 C C . ALA B 1 5 ? 8.461 1.145 1.089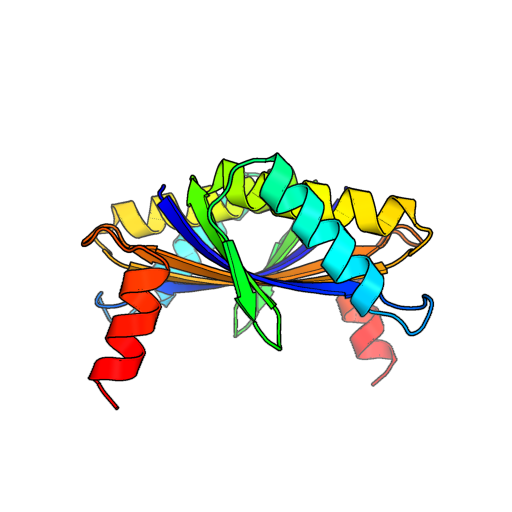 1 97.94 5 ALA B C 1
ATOM 782 O O . ALA B 1 5 ? 9.547 0.86 0.565 1 97.94 5 ALA B O 1
ATOM 783 N N . ASP B 1 6 ? 7.949 0.451 2.059 1 97.62 6 ASP B N 1
ATOM 784 C CA . ASP B 1 6 ? 8.32 -0.926 2.373 1 97.62 6 ASP B CA 1
ATOM 785 C C . ASP B 1 6 ? 7.242 -1.903 1.907 1 97.62 6 ASP B C 1
ATOM 787 O O . ASP B 1 6 ? 6.07 -1.759 2.26 1 97.62 6 ASP B O 1
ATOM 791 N N . PHE B 1 7 ? 7.574 -2.811 1.068 1 96.75 7 PHE B N 1
ATOM 792 C CA . PHE B 1 7 ? 6.535 -3.73 0.628 1 96.75 7 PHE B CA 1
ATOM 793 C C . PHE B 1 7 ? 6.98 -5.176 0.8 1 96.75 7 PHE B C 1
ATOM 795 O O . PHE B 1 7 ? 8.164 -5.492 0.637 1 96.75 7 PHE B O 1
ATOM 802 N N . ARG B 1 8 ? 6.012 -5.957 1.213 1 94.81 8 ARG B N 1
ATOM 803 C CA . ARG B 1 8 ? 6.141 -7.395 1.424 1 94.81 8 ARG B CA 1
ATOM 804 C C . ARG B 1 8 ? 5.023 -8.156 0.716 1 94.81 8 ARG B C 1
ATOM 806 O O . ARG B 1 8 ? 3.848 -7.992 1.049 1 94.81 8 ARG B O 1
ATOM 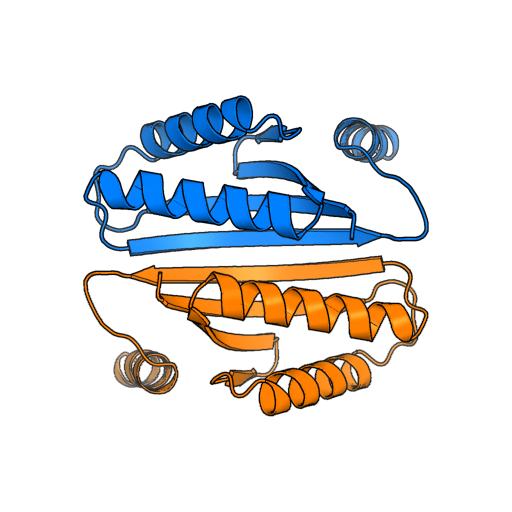813 N N . LEU B 1 9 ? 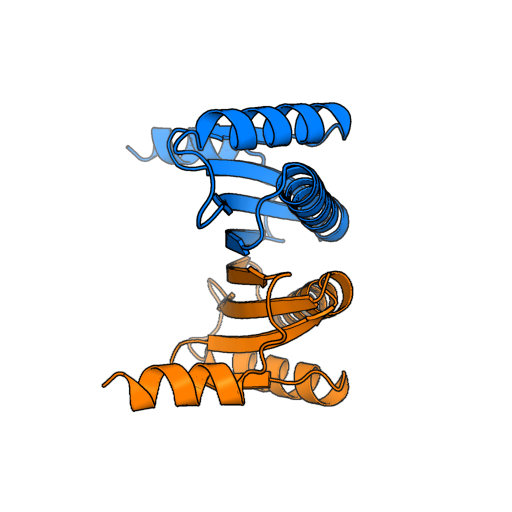5.461 -8.891 -0.299 1 94 9 LEU B N 1
ATOM 814 C CA . LEU B 1 9 ? 4.504 -9.672 -1.075 1 94 9 LEU B CA 1
ATOM 815 C C . LEU B 1 9 ? 4.531 -11.141 -0.659 1 94 9 LEU B C 1
ATOM 817 O O . LEU B 1 9 ? 5.602 -11.734 -0.544 1 94 9 LEU B O 1
ATOM 821 N N . MET B 1 10 ? 3.373 -11.75 -0.428 1 92.44 10 MET B N 1
ATOM 822 C CA . MET B 1 10 ? 3.26 -13.133 0.023 1 92.44 10 MET B CA 1
ATOM 823 C C . MET B 1 10 ? 2.248 -13.898 -0.823 1 92.44 10 MET B C 1
ATOM 825 O O . MET B 1 10 ? 1.039 -13.766 -0.629 1 92.44 10 MET B O 1
ATOM 829 N N . PRO B 1 11 ? 2.709 -14.742 -1.704 1 91.56 11 PRO B N 1
ATOM 830 C CA . PRO B 1 11 ? 1.777 -15.633 -2.398 1 91.56 11 PRO B CA 1
ATOM 831 C C . PRO B 1 11 ? 1.159 -16.672 -1.47 1 91.56 11 PRO B C 1
ATOM 833 O O . PRO B 1 11 ? 1.836 -17.188 -0.576 1 91.56 11 PRO B O 1
ATOM 836 N N . ILE B 1 12 ? -0.078 -16.922 -1.646 1 87.31 12 ILE B N 1
ATOM 837 C CA . ILE B 1 12 ? -0.777 -17.906 -0.839 1 87.31 12 ILE B CA 1
ATOM 838 C C . ILE B 1 12 ? -1.081 -19.141 -1.688 1 87.31 12 ILE B C 1
ATOM 840 O O . ILE B 1 12 ? -1.622 -19.031 -2.791 1 87.31 12 ILE B O 1
ATOM 844 N N . GLY B 1 13 ? -0.861 -20.469 -1.216 1 76.25 13 GLY B N 1
ATOM 845 C CA . GLY B 1 13 ? -1.228 -21.734 -1.837 1 76.25 13 GLY B CA 1
ATOM 846 C C . GLY B 1 13 ? -0.173 -22.25 -2.795 1 76.25 13 GLY B C 1
ATOM 847 O O . GLY B 1 13 ? -0.281 -23.375 -3.295 1 76.25 13 GLY B O 1
ATOM 848 N N . GLY B 1 14 ? 0.733 -21.531 -3.213 1 65.38 14 GLY B N 1
ATOM 849 C CA . GLY B 1 14 ? 1.732 -22.062 -4.129 1 65.38 14 GLY B CA 1
ATOM 850 C C . GLY B 1 14 ? 2.906 -22.719 -3.422 1 65.38 14 GLY B C 1
ATOM 851 O O . GLY B 1 14 ? 2.822 -23.031 -2.232 1 65.38 14 GLY B O 1
ATOM 852 N N . SER B 1 15 ? 3.855 -23.062 -4.277 1 61.94 15 SER B N 1
ATOM 853 C CA . SER B 1 15 ? 5.035 -23.75 -3.756 1 61.94 15 SER B CA 1
ATOM 854 C C . SER B 1 15 ? 5.688 -22.953 -2.637 1 61.94 15 SER B C 1
ATOM 856 O O . SER B 1 15 ? 5.453 -21.75 -2.51 1 61.94 15 SER B O 1
ATOM 858 N N . LEU B 1 16 ? 6.258 -23.578 -1.716 1 59.47 16 LEU B N 1
ATOM 859 C CA . LEU B 1 16 ? 6.891 -23.141 -0.475 1 59.47 16 LEU B CA 1
ATOM 860 C C . LEU B 1 16 ? 7.945 -22.078 -0.748 1 59.47 16 LEU B C 1
ATOM 862 O O . LEU B 1 16 ? 8.344 -21.344 0.161 1 59.47 16 LEU B O 1
ATOM 866 N N . SER B 1 17 ? 8.242 -22.016 -2.072 1 65.94 17 SER B N 1
ATOM 867 C CA . SER B 1 17 ? 9.414 -21.141 -2.127 1 65.94 17 SER B CA 1
ATOM 868 C C . SER B 1 17 ? 9.016 -19.719 -2.459 1 65.94 17 SER B C 1
ATOM 870 O O . SER B 1 17 ? 8.688 -19.406 -3.607 1 65.94 17 SER B O 1
ATOM 872 N N . MET B 1 18 ? 8.914 -18.812 -1.454 1 73.75 18 MET B N 1
ATOM 873 C CA . MET B 1 18 ? 8.695 -17.375 -1.555 1 73.75 18 MET B CA 1
ATOM 874 C C . MET B 1 18 ? 9.883 -16.672 -2.209 1 73.75 18 MET B C 1
ATOM 876 O O . MET B 1 18 ? 9.727 -15.656 -2.887 1 73.75 18 MET B O 1
ATOM 880 N N . ARG B 1 19 ? 10.969 -17.406 -2.1 1 76.56 19 ARG B N 1
ATOM 881 C CA . ARG B 1 19 ? 12.234 -16.828 -2.51 1 76.56 19 ARG B CA 1
ATOM 882 C C . ARG B 1 19 ? 12.258 -16.547 -4.012 1 76.56 19 ARG B C 1
ATOM 884 O O . ARG B 1 19 ? 12.773 -15.523 -4.457 1 76.56 19 ARG B O 1
ATOM 891 N N . 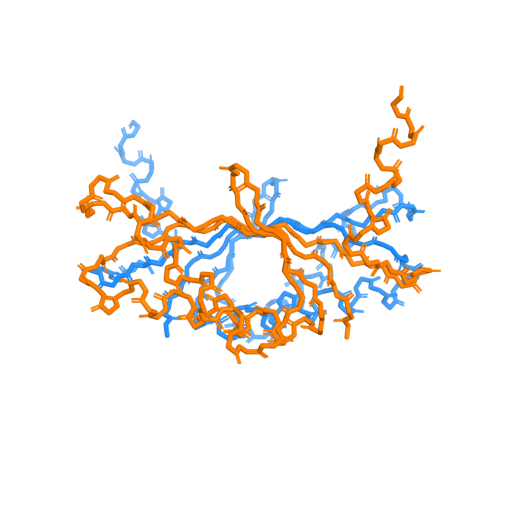GLU B 1 20 ? 11.719 -17.453 -4.75 1 84.06 20 GLU B N 1
ATOM 892 C CA . GLU B 1 20 ? 11.727 -17.281 -6.199 1 84.06 20 GLU B CA 1
ATOM 893 C C . GLU B 1 20 ? 10.867 -16.094 -6.625 1 84.06 20 GLU B C 1
ATOM 895 O O . GLU B 1 20 ? 11.234 -15.344 -7.531 1 84.06 20 GLU B O 1
ATOM 900 N N . HIS B 1 21 ? 9.766 -15.93 -5.965 1 85.94 21 HIS B N 1
ATOM 901 C CA . HIS B 1 21 ? 8.891 -14.805 -6.277 1 85.94 21 HIS B CA 1
ATOM 902 C C . HIS B 1 21 ? 9.555 -13.477 -5.941 1 85.94 21 HIS B C 1
ATOM 904 O O . HIS B 1 21 ? 9.531 -12.539 -6.75 1 85.94 21 HIS B O 1
ATOM 910 N N . VAL B 1 22 ? 10.172 -13.469 -4.832 1 85.62 22 VAL B N 1
ATOM 911 C CA . VAL B 1 22 ? 10.852 -12.258 -4.383 1 85.62 22 VAL B CA 1
ATOM 912 C C . VAL B 1 22 ? 11.977 -11.898 -5.344 1 85.62 22 VAL B C 1
ATOM 914 O O . VAL B 1 22 ? 12.148 -10.734 -5.711 1 85.62 22 VAL B O 1
ATOM 917 N N . LYS B 1 23 ? 12.664 -12.891 -5.73 1 87.31 23 LYS B N 1
ATOM 918 C CA . LYS B 1 23 ? 13.758 -12.672 -6.672 1 87.31 23 LYS B CA 1
ATOM 919 C C . LYS B 1 23 ? 13.25 -12.086 -7.984 1 87.31 23 LYS B C 1
ATOM 921 O O . LYS B 1 23 ? 13.867 -11.172 -8.539 1 87.31 23 LYS B O 1
ATOM 926 N N . ARG B 1 24 ? 12.227 -12.641 -8.43 1 89 24 ARG B N 1
ATOM 927 C CA . ARG B 1 24 ? 11.641 -12.148 -9.672 1 89 24 ARG B CA 1
ATOM 928 C C . ARG B 1 24 ? 11.195 -10.703 -9.523 1 89 24 ARG B C 1
ATOM 930 O O . ARG B 1 24 ? 11.383 -9.898 -10.438 1 89 24 ARG B O 1
ATOM 937 N N . CYS B 1 25 ? 10.57 -10.414 -8.43 1 92.56 25 CYS B N 1
ATOM 938 C CA . CYS B 1 25 ? 10.156 -9.039 -8.172 1 92.56 25 CYS B CA 1
ATOM 939 C C . CYS B 1 25 ? 11.359 -8.109 -8.109 1 92.56 25 CYS B C 1
ATOM 941 O O . CYS B 1 25 ? 11.305 -6.988 -8.617 1 92.56 25 CYS B O 1
ATOM 943 N N . HIS B 1 26 ? 12.422 -8.57 -7.52 1 91.75 26 HIS B N 1
ATOM 944 C CA . HIS B 1 26 ? 13.633 -7.762 -7.418 1 91.75 26 HIS B CA 1
ATOM 945 C C . HIS B 1 26 ? 14.195 -7.445 -8.797 1 91.75 26 HIS B C 1
ATOM 947 O O . HIS B 1 26 ? 14.602 -6.309 -9.062 1 91.75 26 HIS B O 1
ATOM 953 N N . GLN B 1 27 ? 14.25 -8.422 -9.609 1 93.38 27 GLN B N 1
ATOM 954 C CA . GLN B 1 27 ? 14.727 -8.211 -10.969 1 93.38 27 GLN B CA 1
ATOM 955 C C . GLN B 1 27 ? 13.867 -7.18 -11.695 1 93.38 27 GLN B C 1
ATOM 957 O O . GLN B 1 27 ? 14.383 -6.297 -12.383 1 93.38 27 GLN B O 1
ATOM 962 N N . LEU B 1 28 ? 12.602 -7.336 -11.57 1 95.19 28 LEU B N 1
ATOM 963 C CA . LEU B 1 28 ? 11.672 -6.402 -12.188 1 95.19 28 LEU B CA 1
ATOM 964 C C . LEU B 1 28 ? 11.914 -4.98 -11.695 1 95.19 28 LEU B C 1
ATOM 966 O O . LEU B 1 28 ? 11.969 -4.043 -12.492 1 95.19 28 LEU B O 1
ATOM 970 N N . LEU B 1 29 ? 12.07 -4.812 -10.375 1 95.12 29 LEU B N 1
ATOM 971 C CA . LEU B 1 29 ? 12.289 -3.498 -9.781 1 95.12 29 LEU B CA 1
ATOM 972 C C . LEU B 1 29 ? 13.578 -2.875 -10.297 1 95.12 29 LEU B C 1
ATOM 974 O O . LEU B 1 29 ? 13.625 -1.674 -10.57 1 95.12 29 LEU B O 1
ATOM 978 N N . ASN B 1 30 ? 14.602 -3.701 -10.43 1 93.06 30 ASN B N 1
ATOM 979 C CA . ASN B 1 30 ? 15.867 -3.254 -11 1 93.06 30 ASN B CA 1
ATOM 980 C C . ASN B 1 30 ? 15.695 -2.799 -12.453 1 93.06 30 ASN B C 1
ATOM 982 O O . ASN B 1 30 ? 16.219 -1.755 -12.844 1 93.06 30 ASN B O 1
ATOM 986 N N . ASP B 1 31 ? 14.945 -3.525 -13.219 1 95.75 31 ASP B N 1
ATOM 987 C CA . ASP B 1 31 ? 14.711 -3.213 -14.625 1 95.75 31 ASP B CA 1
ATOM 988 C C . ASP B 1 31 ? 13.961 -1.891 -14.773 1 95.75 31 ASP B C 1
ATOM 990 O O . ASP B 1 31 ? 14.156 -1.167 -15.75 1 95.75 31 ASP B O 1
ATOM 994 N N . LEU B 1 32 ? 13.125 -1.564 -13.844 1 95.12 32 LEU B N 1
ATOM 995 C CA . LEU B 1 32 ? 12.32 -0.346 -13.875 1 95.12 32 LEU B CA 1
ATOM 996 C C . LEU B 1 32 ? 13.148 0.864 -13.461 1 95.12 32 LEU B C 1
ATOM 998 O O . LEU B 1 32 ? 12.711 2.006 -13.617 1 95.12 32 LEU B O 1
ATOM 1002 N N . GLY B 1 33 ? 14.289 0.649 -12.875 1 95.19 33 GLY B N 1
ATOM 1003 C CA . GLY B 1 33 ? 15.211 1.723 -12.531 1 95.19 33 GLY B CA 1
ATOM 1004 C C . GLY B 1 33 ? 14.859 2.416 -11.227 1 95.19 33 GLY B C 1
ATOM 1005 O O . GLY B 1 33 ? 15.266 3.561 -11 1 95.19 33 GLY B O 1
ATOM 1006 N N . LEU B 1 34 ? 14.086 1.82 -10.406 1 94.69 34 LEU B N 1
ATOM 1007 C CA . LEU B 1 34 ? 13.742 2.385 -9.109 1 94.69 34 LEU B CA 1
ATOM 1008 C C . LEU B 1 34 ? 14.82 2.082 -8.078 1 94.69 34 LEU B C 1
ATOM 1010 O O . LEU B 1 34 ? 15.453 1.028 -8.133 1 94.69 34 LEU B O 1
ATOM 1014 N N . GLU B 1 35 ? 15.047 3.021 -7.238 1 94.38 35 GLU B N 1
ATOM 1015 C CA . GLU B 1 35 ? 15.93 2.76 -6.109 1 94.38 35 GLU B CA 1
ATOM 1016 C C . GLU B 1 35 ? 15.281 1.816 -5.105 1 94.38 35 GLU B C 1
ATOM 1018 O O . GLU B 1 35 ? 14.188 2.088 -4.605 1 94.38 35 GLU B O 1
ATOM 1023 N N . THR B 1 36 ? 15.984 0.73 -4.828 1 95.75 36 THR B N 1
ATOM 1024 C CA . THR B 1 36 ? 15.422 -0.271 -3.926 1 95.75 36 THR B CA 1
ATOM 1025 C C . THR B 1 36 ? 16.484 -0.772 -2.947 1 95.75 36 THR B C 1
ATOM 1027 O O . THR B 1 36 ? 17.688 -0.586 -3.174 1 95.75 36 THR B O 1
ATOM 1030 N N . PHE B 1 37 ? 16.016 -1.315 -1.826 1 94.19 37 PHE B N 1
ATOM 1031 C CA . PHE B 1 37 ? 16.828 -1.994 -0.825 1 94.19 37 PHE B CA 1
ATOM 1032 C C . PHE B 1 37 ? 16.094 -3.217 -0.275 1 94.19 37 PHE B C 1
ATOM 1034 O O . PHE B 1 37 ? 15.039 -3.09 0.342 1 94.19 37 PHE B O 1
ATOM 1041 N N . GLU B 1 38 ? 16.688 -4.332 -0.628 1 92.19 38 GLU B N 1
ATOM 1042 C CA . GLU B 1 38 ? 16.094 -5.578 -0.152 1 92.19 38 GLU B CA 1
ATOM 1043 C C . GLU B 1 38 ? 16.547 -5.902 1.268 1 92.19 38 GLU B C 1
ATOM 1045 O O . GLU B 1 38 ? 17.719 -5.758 1.593 1 92.19 38 GLU B O 1
ATOM 1050 N N . HIS B 1 39 ? 15.648 -6.316 2.094 1 92 39 HIS B N 1
ATOM 1051 C CA . HIS B 1 39 ? 15.984 -6.766 3.441 1 92 39 HIS B CA 1
ATOM 1052 C C . HIS B 1 39 ? 15.258 -8.062 3.787 1 92 39 HIS B C 1
ATOM 1054 O O . HIS B 1 39 ? 14.555 -8.625 2.943 1 92 39 HIS B O 1
ATOM 1060 N N . ALA B 1 40 ? 15.477 -8.617 4.988 1 87.75 40 ALA B N 1
ATOM 1061 C CA . ALA B 1 40 ? 15.062 -9.977 5.352 1 87.75 40 ALA B CA 1
ATOM 1062 C C . ALA B 1 40 ? 13.555 -10.141 5.191 1 87.75 40 ALA B C 1
ATOM 1064 O O . ALA B 1 40 ? 13.07 -11.242 4.891 1 87.75 40 ALA B O 1
ATOM 1065 N N . CYS B 1 41 ? 12.703 -8.992 5.281 1 89.38 41 CYS B N 1
ATOM 1066 C CA . CYS B 1 41 ? 11.258 -9.141 5.383 1 89.38 41 CYS B CA 1
ATOM 1067 C C . CYS B 1 41 ? 10.555 -8.453 4.223 1 89.38 41 CYS B C 1
ATOM 1069 O O . CYS B 1 41 ? 9.32 -8.445 4.148 1 89.38 41 CYS B O 1
ATOM 1071 N N . GLY B 1 42 ? 11.391 -7.836 3.348 1 93.62 42 GLY B N 1
ATOM 1072 C CA . GLY B 1 42 ? 10.75 -7.102 2.27 1 93.62 42 GLY B CA 1
ATOM 1073 C C . GLY B 1 42 ? 11.711 -6.23 1.488 1 93.62 42 GLY B C 1
ATOM 1074 O O . GLY B 1 42 ? 12.914 -6.512 1.433 1 93.62 42 GLY B O 1
ATOM 1075 N N . THR B 1 43 ? 11.148 -5.367 0.801 1 95.56 43 THR B N 1
ATOM 1076 C CA . THR B 1 43 ? 11.914 -4.48 -0.067 1 95.56 43 THR B CA 1
ATOM 1077 C C . THR B 1 43 ? 11.508 -3.027 0.15 1 95.56 43 THR B C 1
ATOM 1079 O O . THR B 1 43 ? 10.312 -2.713 0.199 1 95.56 43 THR B O 1
ATOM 1082 N N . ASN B 1 44 ? 12.461 -2.229 0.364 1 96.94 44 ASN B N 1
ATOM 1083 C CA . ASN B 1 44 ? 12.227 -0.788 0.334 1 96.94 44 ASN B CA 1
ATOM 1084 C C . ASN B 1 44 ? 12.289 -0.239 -1.089 1 96.94 44 ASN B C 1
ATOM 1086 O O . ASN B 1 44 ? 13.148 -0.646 -1.878 1 96.94 44 ASN B O 1
ATOM 1090 N N . ILE B 1 45 ? 11.367 0.624 -1.386 1 96.81 45 ILE B N 1
ATOM 1091 C CA . ILE B 1 45 ? 11.328 1.296 -2.68 1 96.81 45 ILE B CA 1
ATOM 1092 C C . ILE B 1 45 ? 11.109 2.793 -2.477 1 96.81 45 ILE B C 1
ATOM 1094 O O . ILE B 1 45 ? 10.336 3.201 -1.607 1 96.81 45 ILE B O 1
ATOM 1098 N N . THR B 1 46 ? 11.805 3.619 -3.264 1 96.94 46 THR B N 1
ATOM 1099 C CA . THR B 1 46 ? 11.562 5.055 -3.182 1 96.94 46 THR B CA 1
ATOM 1100 C C . THR B 1 46 ? 11.375 5.652 -4.57 1 96.94 46 THR B C 1
ATOM 1102 O O . THR B 1 46 ? 11.898 5.125 -5.559 1 96.94 46 THR B O 1
ATOM 1105 N N . GLY B 1 47 ? 10.594 6.73 -4.672 1 95.81 47 GLY B N 1
ATOM 1106 C CA . GLY B 1 47 ? 10.281 7.402 -5.922 1 95.81 47 GLY B CA 1
ATOM 1107 C C . GLY B 1 47 ? 8.93 8.094 -5.906 1 95.81 47 GLY B C 1
ATOM 1108 O O . GLY B 1 47 ? 8.352 8.312 -4.84 1 95.81 47 GLY B O 1
ATOM 1109 N N . GLU B 1 48 ? 8.516 8.477 -7.062 1 96.81 48 GLU B N 1
ATOM 1110 C CA . GLU B 1 48 ? 7.172 9.031 -7.176 1 96.81 48 GLU B CA 1
ATOM 1111 C C . GLU B 1 48 ? 6.113 7.984 -6.832 1 96.81 48 GLU B C 1
ATOM 1113 O O . GLU B 1 48 ? 6.242 6.816 -7.203 1 96.81 48 GLU B O 1
ATOM 1118 N N . PHE B 1 49 ? 5.078 8.406 -6.113 1 97.88 49 PHE B N 1
ATOM 1119 C CA . PHE B 1 49 ? 4.043 7.504 -5.621 1 97.88 49 PHE B CA 1
ATOM 1120 C C . PHE B 1 49 ? 3.521 6.613 -6.742 1 97.88 49 PHE B C 1
ATOM 1122 O O . PHE B 1 49 ? 3.5 5.387 -6.609 1 97.88 49 PHE B O 1
ATOM 1129 N N . ASP B 1 50 ? 3.16 7.211 -7.898 1 97.88 50 ASP B N 1
ATOM 1130 C CA . ASP B 1 50 ? 2.564 6.453 -8.992 1 97.88 50 ASP B CA 1
ATOM 1131 C C . ASP B 1 50 ? 3.545 5.418 -9.539 1 97.88 50 ASP B C 1
ATOM 1133 O O . ASP B 1 50 ? 3.15 4.301 -9.883 1 97.88 50 ASP B O 1
ATOM 1137 N N . ALA B 1 51 ? 4.801 5.805 -9.664 1 97.62 51 ALA B N 1
ATOM 1138 C CA . ALA B 1 51 ? 5.82 4.879 -10.164 1 97.62 51 ALA B CA 1
ATOM 1139 C C . ALA B 1 51 ? 6 3.703 -9.211 1 97.62 51 ALA B C 1
ATOM 1141 O O . ALA B 1 51 ? 6.117 2.555 -9.648 1 97.62 51 ALA B O 1
ATOM 1142 N N . VAL B 1 52 ? 6.023 3.998 -7.898 1 97.94 52 VAL B N 1
ATOM 1143 C CA . VAL B 1 52 ? 6.211 2.975 -6.875 1 97.94 52 VAL B CA 1
ATOM 1144 C C . VAL B 1 52 ? 5.023 2.014 -6.883 1 97.94 52 VAL B C 1
ATOM 1146 O O . VAL B 1 52 ? 5.207 0.794 -6.898 1 97.94 52 VAL B O 1
ATOM 1149 N N . MET B 1 53 ? 3.809 2.549 -6.93 1 98.44 53 MET B N 1
ATOM 1150 C CA . MET B 1 53 ? 2.625 1.694 -6.918 1 98.44 53 MET B CA 1
ATOM 1151 C C . MET B 1 53 ? 2.521 0.887 -8.211 1 98.44 53 MET B C 1
ATOM 1153 O O . MET B 1 53 ? 2.082 -0.264 -8.195 1 98.44 53 MET B O 1
ATOM 1157 N N . ASN B 1 54 ? 2.875 1.498 -9.273 1 98.12 54 ASN B N 1
ATOM 1158 C CA . ASN B 1 54 ? 2.891 0.77 -10.531 1 98.12 54 ASN B CA 1
ATOM 1159 C C . ASN B 1 54 ? 3.867 -0.402 -10.5 1 98.12 54 ASN B C 1
ATOM 1161 O O . ASN B 1 54 ? 3.578 -1.474 -11.031 1 98.12 54 ASN B O 1
ATOM 1165 N N . ALA B 1 55 ? 5.039 -0.171 -9.938 1 98.06 55 ALA B N 1
ATOM 1166 C CA . ALA B 1 55 ? 6.02 -1.246 -9.797 1 98.06 55 ALA B CA 1
ATOM 1167 C C . ALA B 1 55 ? 5.457 -2.396 -8.969 1 98.06 55 ALA B C 1
ATOM 1169 O O . ALA B 1 55 ? 5.625 -3.566 -9.32 1 98.06 55 ALA B O 1
ATOM 1170 N N . ILE B 1 56 ? 4.793 -2.086 -7.867 1 97.88 56 ILE B N 1
ATOM 1171 C CA . ILE B 1 56 ? 4.191 -3.098 -7.004 1 97.88 56 ILE B CA 1
ATOM 1172 C C . ILE B 1 56 ? 3.105 -3.848 -7.773 1 97.88 56 ILE B C 1
ATOM 1174 O O . ILE B 1 56 ? 2.994 -5.07 -7.664 1 97.88 56 ILE B O 1
ATOM 1178 N N . LYS B 1 57 ? 2.336 -3.098 -8.562 1 98.06 57 LYS B N 1
ATOM 1179 C CA . LYS B 1 57 ? 1.33 -3.707 -9.43 1 98.06 57 LYS B CA 1
ATOM 1180 C C . LYS B 1 57 ? 1.962 -4.738 -10.359 1 98.06 57 LYS B C 1
ATOM 1182 O O . LYS B 1 57 ? 1.462 -5.855 -10.492 1 98.06 57 LYS B O 1
ATOM 1187 N N . GLN B 1 58 ? 3.047 -4.355 -10.969 1 97.69 58 GLN B N 1
ATOM 1188 C CA . GLN B 1 58 ? 3.721 -5.238 -11.914 1 97.69 58 GLN B CA 1
ATOM 1189 C C . GLN B 1 58 ? 4.289 -6.469 -11.211 1 97.69 58 GLN B C 1
ATOM 1191 O O . GLN B 1 58 ? 4.332 -7.559 -11.789 1 97.69 58 GLN B O 1
ATOM 1196 N N . CYS B 1 59 ? 4.793 -6.301 -9.961 1 96.38 59 CYS B N 1
ATOM 1197 C CA . CYS B 1 59 ? 5.215 -7.457 -9.172 1 96.38 59 CYS B CA 1
ATOM 1198 C C . CYS B 1 59 ? 4.059 -8.43 -8.977 1 96.38 59 CYS B C 1
ATOM 1200 O O . CYS B 1 59 ? 4.234 -9.641 -9.125 1 96.38 59 CYS B O 1
ATOM 1202 N N . HIS B 1 60 ? 2.891 -7.914 -8.648 1 96.44 60 HIS B N 1
ATOM 1203 C CA . HIS B 1 60 ? 1.712 -8.766 -8.5 1 96.44 60 HIS B CA 1
ATOM 1204 C C . HIS B 1 60 ? 1.424 -9.531 -9.789 1 96.44 60 HIS B C 1
ATOM 1206 O O . HIS B 1 60 ? 1.172 -10.734 -9.75 1 96.44 60 HIS B O 1
ATOM 1212 N N . GLU B 1 61 ? 1.49 -8.82 -10.914 1 96 61 GLU B N 1
ATOM 1213 C CA . GLU B 1 61 ? 1.203 -9.43 -12.211 1 96 61 GLU B CA 1
ATOM 1214 C C . GLU B 1 61 ? 2.188 -10.555 -12.516 1 96 61 GLU B C 1
ATOM 1216 O O . GLU B 1 61 ? 1.798 -11.602 -13.039 1 96 61 GLU B O 1
ATOM 1221 N N . LYS B 1 62 ? 3.441 -10.281 -12.172 1 93.75 62 LYS B N 1
ATOM 1222 C CA . LYS B 1 62 ? 4.477 -11.281 -12.414 1 93.75 62 LYS B CA 1
ATOM 1223 C C . LYS B 1 62 ? 4.227 -12.539 -11.586 1 93.75 62 LYS B C 1
ATOM 1225 O O . LYS B 1 62 ? 4.359 -13.656 -12.086 1 93.75 62 LYS B O 1
ATOM 1230 N N . VAL B 1 63 ? 3.873 -12.398 -10.312 1 92.06 63 VAL B N 1
ATOM 1231 C CA . VAL B 1 63 ? 3.637 -13.523 -9.422 1 92.06 63 VAL B CA 1
ATOM 1232 C C . VAL B 1 63 ? 2.379 -14.273 -9.852 1 92.06 63 VAL B C 1
ATOM 1234 O O . VAL B 1 63 ? 2.359 -15.508 -9.867 1 92.06 63 VAL B O 1
ATOM 1237 N N . LEU B 1 64 ? 1.367 -13.57 -10.305 1 91.56 64 LEU B N 1
ATOM 1238 C CA . LEU B 1 64 ? 0.149 -14.203 -10.797 1 91.56 64 LEU B CA 1
ATOM 1239 C C . LEU B 1 64 ? 0.441 -15.055 -12.023 1 91.56 64 LEU B C 1
ATOM 1241 O O . LEU B 1 64 ? -0.136 -16.141 -12.195 1 91.56 64 LEU B O 1
ATOM 1245 N N . ALA B 1 65 ? 1.304 -14.578 -12.836 1 91.56 65 ALA B N 1
ATOM 1246 C CA . ALA B 1 65 ? 1.654 -15.258 -14.078 1 91.56 65 ALA B CA 1
ATOM 1247 C C . ALA B 1 65 ? 2.33 -16.594 -13.797 1 91.56 65 ALA B C 1
ATOM 1249 O O . ALA B 1 65 ? 2.402 -17.469 -14.68 1 91.56 65 ALA B O 1
ATOM 1250 N N . SER B 1 66 ? 2.803 -16.797 -12.578 1 88.06 66 SER B N 1
ATOM 1251 C CA . SER B 1 66 ? 3.467 -18.047 -12.203 1 88.06 66 SER B CA 1
ATOM 1252 C C . SER B 1 66 ? 2.459 -19.078 -11.734 1 88.06 66 SER B C 1
ATOM 1254 O O . SER B 1 66 ? 2.842 -20.188 -11.312 1 88.06 66 SER B O 1
ATOM 1256 N N . GLY B 1 67 ? 1.189 -18.734 -11.656 1 88.25 67 GLY B N 1
ATOM 1257 C CA . GLY B 1 67 ? 0.161 -19.719 -11.336 1 88.25 67 GLY B CA 1
ATOM 1258 C C . GLY B 1 67 ? -0.418 -19.547 -9.945 1 88.25 67 GLY B C 1
ATOM 1259 O O . GLY B 1 67 ? -1.242 -20.344 -9.508 1 88.25 67 GLY B O 1
ATOM 1260 N N . VAL B 1 68 ? 0.023 -18.578 -9.242 1 89.69 68 VAL B N 1
ATOM 1261 C CA . VAL B 1 68 ? -0.491 -18.297 -7.91 1 89.69 68 VAL B CA 1
ATOM 1262 C C . VAL B 1 68 ? -1.86 -17.625 -8.016 1 89.69 68 VAL B C 1
ATOM 1264 O O . VAL B 1 68 ? -2.068 -16.75 -8.859 1 89.69 68 VAL B O 1
ATOM 1267 N N . ALA B 1 69 ? -2.758 -18 -7.176 1 92.69 69 ALA B N 1
ATOM 1268 C CA . ALA B 1 69 ? -4.121 -17.5 -7.297 1 92.69 69 ALA B CA 1
ATOM 1269 C C . ALA B 1 69 ? -4.402 -16.422 -6.254 1 92.69 69 ALA B C 1
ATOM 1271 O O . ALA B 1 69 ? -5.398 -15.703 -6.348 1 92.69 69 ALA B O 1
ATOM 1272 N N . ARG B 1 70 ? -3.516 -16.328 -5.246 1 93.06 70 ARG B N 1
ATOM 1273 C CA . ARG B 1 70 ? -3.744 -15.336 -4.191 1 93.06 70 ARG B CA 1
ATOM 1274 C C . ARG B 1 70 ? -2.428 -14.734 -3.711 1 93.06 70 ARG B C 1
ATOM 1276 O O . ARG B 1 70 ? -1.444 -15.453 -3.514 1 93.06 70 ARG B O 1
ATOM 1283 N N . ILE B 1 71 ? -2.463 -13.422 -3.598 1 94.19 71 ILE B N 1
ATOM 1284 C CA . ILE B 1 71 ? -1.304 -12.695 -3.09 1 94.19 71 ILE B CA 1
ATOM 1285 C C . ILE B 1 71 ? -1.737 -11.742 -1.979 1 94.19 71 ILE B C 1
ATOM 1287 O O . ILE B 1 71 ? -2.713 -11.008 -2.131 1 94.19 71 ILE B O 1
ATOM 1291 N N . CYS B 1 72 ? -1.093 -11.789 -0.857 1 95.5 72 CYS B N 1
ATOM 1292 C CA . CYS B 1 72 ? -1.223 -10.766 0.181 1 95.5 72 CYS B CA 1
ATOM 1293 C C . CYS B 1 72 ? 0.014 -9.883 0.231 1 95.5 72 CYS B C 1
ATOM 1295 O O . CYS B 1 72 ? 1.142 -10.375 0.227 1 95.5 72 CYS B O 1
ATOM 1297 N N . THR B 1 73 ? -0.223 -8.633 0.203 1 96.81 73 THR B N 1
ATOM 1298 C CA . THR B 1 73 ? 0.885 -7.684 0.188 1 96.81 73 THR B CA 1
ATOM 1299 C C . THR B 1 73 ? 0.71 -6.629 1.278 1 96.81 73 THR B C 1
ATOM 1301 O O . THR B 1 73 ? -0.383 -6.09 1.458 1 96.81 73 THR B O 1
ATOM 1304 N N . ASP B 1 74 ? 1.747 -6.418 1.991 1 98.06 74 ASP B N 1
ATOM 1305 C CA . ASP B 1 74 ? 1.813 -5.305 2.934 1 98.06 74 ASP B CA 1
ATOM 1306 C C . ASP B 1 74 ? 2.695 -4.184 2.395 1 98.06 74 ASP B C 1
ATOM 1308 O O . ASP B 1 74 ? 3.803 -4.434 1.912 1 98.06 74 ASP B O 1
ATOM 1312 N N . ILE B 1 75 ? 2.162 -2.99 2.488 1 98.44 75 ILE B N 1
ATOM 1313 C CA . ILE B 1 75 ? 2.889 -1.808 2.041 1 98.44 75 ILE B CA 1
ATOM 1314 C C . ILE B 1 75 ? 2.875 -0.747 3.139 1 98.44 75 ILE B C 1
ATOM 1316 O O . ILE B 1 75 ? 1.814 -0.405 3.668 1 98.44 75 ILE B O 1
ATOM 1320 N N . HIS B 1 76 ? 3.967 -0.307 3.525 1 98.19 76 HIS B N 1
ATOM 1321 C CA . HIS B 1 76 ? 4.109 0.852 4.398 1 98.19 76 HIS B CA 1
ATOM 1322 C C . HIS B 1 76 ? 4.707 2.037 3.648 1 98.19 76 HIS B C 1
ATOM 1324 O O . HIS B 1 76 ? 5.77 1.917 3.033 1 98.19 76 HIS B O 1
ATOM 1330 N N . VAL B 1 77 ? 4.004 3.123 3.656 1 97.81 77 VAL B N 1
ATOM 1331 C CA . VAL B 1 77 ? 4.457 4.309 2.939 1 97.81 77 VAL B CA 1
ATOM 1332 C C . VAL B 1 77 ? 4.773 5.426 3.934 1 97.81 77 VAL B C 1
ATOM 1334 O O . VAL B 1 77 ? 3.971 5.715 4.824 1 97.81 77 VAL B O 1
ATOM 1337 N N . ASP B 1 78 ? 5.883 5.973 3.85 1 96.62 78 ASP B N 1
ATOM 1338 C CA . ASP B 1 78 ? 6.258 7.195 4.551 1 96.62 78 ASP B CA 1
ATOM 1339 C C . ASP B 1 78 ? 6.426 8.359 3.574 1 96.62 78 ASP B C 1
ATOM 1341 O O . ASP B 1 78 ? 7.238 8.289 2.648 1 96.62 78 ASP B O 1
ATOM 1345 N N . LEU B 1 79 ? 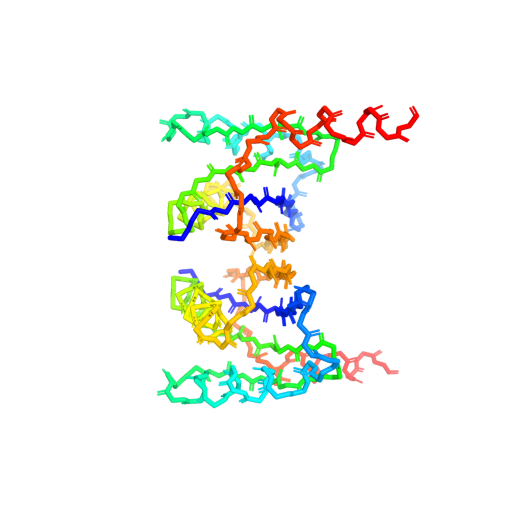5.648 9.359 3.711 1 95.62 79 LEU B N 1
ATOM 1346 C CA . LEU B 1 79 ? 5.617 10.539 2.861 1 95.62 79 LEU B CA 1
ATOM 1347 C C . LEU B 1 79 ? 5.949 11.797 3.662 1 95.62 79 LEU B C 1
ATOM 1349 O O . LEU B 1 79 ? 5.273 12.102 4.648 1 95.62 79 LEU B O 1
ATOM 1353 N N . ARG B 1 80 ? 6.953 12.422 3.232 1 93.31 80 ARG B N 1
ATOM 1354 C CA . ARG B 1 80 ? 7.375 13.648 3.893 1 93.31 80 ARG B CA 1
ATOM 1355 C C . ARG B 1 80 ? 7.586 14.773 2.879 1 93.31 80 ARG B C 1
ATOM 1357 O O . ARG B 1 80 ? 8.125 14.539 1.794 1 93.31 80 ARG B O 1
ATOM 1364 N N . THR B 1 81 ? 7.176 15.867 3.277 1 92.56 81 THR B N 1
ATOM 1365 C CA . THR B 1 81 ? 7.367 17.016 2.402 1 92.56 81 THR B CA 1
ATOM 1366 C C . THR B 1 81 ? 8.344 18.016 3.02 1 92.56 81 THR B C 1
ATOM 1368 O O . THR B 1 81 ? 8.758 18.969 2.367 1 92.56 81 THR B O 1
ATOM 1371 N N . ASP B 1 82 ? 8.742 17.797 4.242 1 90.56 82 ASP B N 1
ATOM 1372 C CA . ASP B 1 82 ? 9.602 18.734 4.957 1 90.56 82 ASP B CA 1
ATOM 1373 C C . ASP B 1 82 ? 11.078 18.453 4.68 1 90.56 82 ASP B C 1
ATOM 1375 O O . ASP B 1 82 ? 11.93 19.312 4.91 1 90.56 82 ASP B O 1
ATOM 1379 N N . LYS B 1 83 ? 11.352 17.172 4.262 1 86.5 83 LYS B N 1
ATOM 1380 C CA . LYS B 1 83 ? 12.734 16.828 3.928 1 86.5 83 LYS B CA 1
ATOM 1381 C C . LYS B 1 83 ? 12.789 15.805 2.795 1 86.5 83 LYS B C 1
ATOM 1383 O O . LYS B 1 83 ? 11.828 15.062 2.578 1 86.5 83 LYS B O 1
ATOM 1388 N N . THR B 1 84 ? 13.914 15.906 2.1 1 86.62 84 THR B N 1
ATOM 1389 C CA . THR B 1 84 ? 14.195 14.875 1.106 1 86.62 84 THR B CA 1
ATOM 1390 C C . THR B 1 84 ? 14.914 13.695 1.744 1 86.62 84 THR B C 1
ATOM 1392 O O . THR B 1 84 ? 15.93 13.875 2.422 1 86.62 84 THR B O 1
ATOM 1395 N N . THR B 1 85 ? 14.289 12.602 1.633 1 84.81 85 THR B N 1
ATOM 1396 C CA . THR B 1 85 ? 14.891 11.422 2.232 1 84.81 85 THR B CA 1
ATOM 1397 C C . THR B 1 85 ? 15.281 10.406 1.159 1 84.81 85 THR B C 1
ATOM 1399 O O . THR B 1 85 ? 14.648 10.344 0.102 1 84.81 85 THR B O 1
ATOM 1402 N N . THR B 1 86 ? 16.422 9.781 1.361 1 87.56 86 THR B N 1
ATOM 1403 C CA . THR B 1 86 ? 16.859 8.641 0.574 1 87.56 86 THR B CA 1
ATOM 1404 C C . THR B 1 86 ? 16.875 7.371 1.426 1 87.56 86 THR B C 1
ATOM 1406 O O . THR B 1 86 ? 16.781 7.441 2.652 1 87.56 86 THR B O 1
ATOM 1409 N N . LEU B 1 87 ? 16.906 6.258 0.772 1 92.06 87 LEU B N 1
ATOM 1410 C CA . LEU B 1 87 ? 16.969 5.008 1.521 1 92.06 87 LEU B CA 1
ATOM 1411 C C . LEU B 1 87 ? 18.234 4.969 2.387 1 92.06 87 LEU B C 1
ATOM 1413 O O . LEU B 1 87 ? 18.172 4.543 3.543 1 92.06 87 LEU B O 1
ATOM 1417 N N . GLU B 1 88 ? 19.281 5.402 1.855 1 88.5 88 GLU B N 1
ATOM 1418 C CA . GLU B 1 88 ? 20.547 5.414 2.574 1 88.5 88 GLU B CA 1
ATOM 1419 C C . GLU B 1 88 ? 20.484 6.32 3.799 1 88.5 88 GLU B C 1
ATOM 1421 O O . GLU B 1 88 ? 20.938 5.945 4.879 1 88.5 88 GLU B O 1
ATOM 1426 N N . SER B 1 89 ? 19.969 7.516 3.588 1 84.25 89 SER B N 1
ATOM 1427 C CA . SER B 1 89 ? 19.891 8.453 4.703 1 84.25 89 SER B CA 1
ATOM 1428 C C . SER B 1 89 ? 19 7.914 5.82 1 84.25 89 SER B C 1
ATOM 1430 O O . SER B 1 89 ? 19.266 8.164 7 1 84.25 89 SER B O 1
ATOM 1432 N N . CYS B 1 90 ? 17.953 7.16 5.41 1 84.19 90 CYS B N 1
ATOM 1433 C CA . CYS B 1 90 ? 17.062 6.566 6.398 1 84.19 90 CYS B CA 1
ATOM 1434 C C . CYS B 1 90 ? 17.781 5.492 7.207 1 84.19 90 CYS B C 1
ATOM 1436 O O . CYS B 1 90 ? 17.656 5.449 8.43 1 84.19 90 CYS B O 1
ATOM 1438 N N . ILE B 1 91 ? 18.531 4.691 6.535 1 84.31 91 ILE B N 1
ATOM 1439 C CA . ILE B 1 91 ? 19.266 3.613 7.191 1 84.31 91 ILE B CA 1
ATOM 1440 C C . ILE B 1 91 ? 20.344 4.195 8.102 1 84.31 91 ILE B C 1
ATOM 1442 O O . ILE B 1 91 ? 20.531 3.734 9.227 1 84.31 91 ILE B O 1
ATOM 1446 N N . GLN B 1 92 ? 21.016 5.184 7.617 1 84.06 92 GLN B N 1
ATOM 1447 C CA . GLN B 1 92 ? 22.094 5.805 8.391 1 84.06 92 GLN B CA 1
ATOM 1448 C C . GLN B 1 92 ? 21.547 6.492 9.633 1 84.06 92 GLN B C 1
ATOM 1450 O O . GLN B 1 92 ? 22.156 6.441 10.703 1 84.06 92 GLN B O 1
ATOM 1455 N N . ALA B 1 93 ? 20.438 7.203 9.414 1 80.06 93 ALA B N 1
ATOM 1456 C CA . ALA B 1 93 ? 19.812 7.895 10.539 1 80.06 93 ALA B CA 1
ATOM 1457 C C . ALA B 1 93 ? 19.422 6.91 11.641 1 80.06 93 ALA B C 1
ATOM 1459 O O . ALA B 1 93 ? 19.547 7.215 12.828 1 80.06 93 ALA B O 1
ATOM 1460 N N . SER B 1 94 ? 18.953 5.684 11.273 1 76.06 94 SER B N 1
ATOM 1461 C CA . SER B 1 94 ? 18.562 4.656 12.234 1 76.06 94 SER B CA 1
ATOM 1462 C C . SER B 1 94 ? 19.781 4.078 12.945 1 76.06 94 SER B C 1
ATOM 1464 O O . SER B 1 94 ? 19.719 3.762 14.141 1 76.06 94 SER B O 1
ATOM 1466 N N . ASN B 1 95 ? 20.875 3.984 12.234 1 77.94 95 ASN B N 1
ATOM 1467 C CA . ASN B 1 95 ? 22.109 3.457 12.82 1 77.94 95 ASN B CA 1
ATOM 1468 C C . ASN B 1 95 ? 22.797 4.496 13.703 1 77.94 95 ASN B C 1
ATOM 1470 O O . ASN B 1 95 ? 23.469 4.145 14.672 1 77.94 95 ASN B O 1
ATOM 1474 N N . ALA B 1 96 ? 22.719 5.652 13.344 1 73.69 96 ALA B N 1
ATOM 1475 C CA . ALA B 1 96 ? 23.344 6.711 14.133 1 73.69 96 ALA B CA 1
ATOM 1476 C C . ALA B 1 96 ? 22.625 6.914 15.453 1 73.69 96 ALA B C 1
ATOM 1478 O O . ALA B 1 96 ? 23.234 7.23 16.469 1 73.69 96 ALA B O 1
ATOM 1479 N N . ALA B 1 97 ? 21.375 6.812 15.469 1 62.09 97 ALA B N 1
ATOM 1480 C CA . ALA B 1 97 ? 20.641 6.949 16.719 1 62.09 97 ALA B CA 1
ATOM 1481 C C . ALA B 1 97 ? 20.875 5.754 17.641 1 62.09 97 ALA B C 1
ATOM 1483 O O . ALA B 1 97 ? 20.547 5.797 18.828 1 62.09 97 ALA B O 1
ATOM 1484 N N . ALA B 1 98 ? 21.297 4.609 17.188 1 51.56 98 ALA B N 1
ATOM 1485 C CA . ALA B 1 98 ? 21.594 3.449 18.016 1 51.56 98 ALA B CA 1
ATOM 1486 C C . ALA B 1 98 ? 22.953 3.604 18.688 1 51.56 98 ALA B C 1
ATOM 1488 O O . ALA B 1 98 ? 23.125 3.221 19.844 1 51.56 98 ALA B O 1
#

Radius of gyration: 17.14 Å; Cα contacts (8 Å, |Δi|>4): 313; chains: 2; bounding box: 43×45×33 Å

InterPro domains:
  IPR002767 Thiamine-binding protein [PF01910] (5-92)
  IPR002767 Thiamine-binding protein [TIGR00106] (3-93)
  IPR029756 MTH1187/YkoF-like [G3DSA:3.30.70.930] (1-97)
  IPR029756 MTH1187/YkoF-like [SSF89957] (1-89)
  IPR051614 UPF0045 domain-containing protein [PTHR33777] (1-92)

Nearest PDB structures (foldseek):
  1lxj-assembly1_A  TM=9.482E-01  e=1.446E-09  Saccharomyces cerevisiae
  2epi-assembly1_C  TM=9.170E-01  e=2.060E-09  Methanocaldococcus jannaschii DSM 2661
  1lxn-assembly1_A  TM=9.206E-01  e=4.819E-09  Methanothermobacter thermautotrophicus
  1yqh-assembly1_A  TM=8.758E-01  e=5.167E-07  Bacillus cereus ATCC 14579
  1vk8-assembly1_D  TM=8.146E-01  e=2.731E-07  Thermotoga maritima

Secondary structure (DSSP, 8-state):
-EEEEEEEEEEESS-S-HHHHHHHHHHHHHHHT-EEEEETTEEEEEEEHHHHHHHHHHHHHHHHTTT--EEEEEEEEEEESSS---HHHHHHHHHH--/-EEEEEEEEEEESS-S-HHHHHHHHHHHHHHTT-EEEEETTEEEEEEEHHHHHHHHHHHHHHHHTTT--EEEEEEEEEEESSS---HHHHHHHHHH--

Sequence (196 aa):
MHVIADFRLMPIGGSLSMREHVKRCHQLLNDLGLETFEHACGTNITGEFDAVMNAIKQCHEKVLASGVARICTDIHVDLRTDKTTTLESCIQASNAAAMHVIADFRLMPIGGSLSMREHVKRCHQLLNDLGLETFEHACGTNITGEFDAVMNAIKQCHEKVLASGVARICTDIHVDLRTDKTTTLESCIQASNAAA

Foldseek 3Di:
DKKKKWKAKDFDPDDPCPPVLQVVLVVLCVVLPWDWDDDPGTMITIDDPVSVVVSVVVSVVVVVVVPGDDMDMDMDIDDDDVDDDDPVNVVVVVVVVD/DKKKKWKAKDFDPDDPDVPVLQVVLVVLCVVLVWDWDDDPGTMITIDDPVSVVVSVVVSVVVVVVVPGDDMDMDMDIDDDDVDDDDPVNVVVVVVVVD